Protein AF-A0A174XCG1-F1 (afdb_monomer_lite)

Secondary structure (DSSP, 8-state):
--HHHHHHHHHHHHHHHHHHHHHHS-HHHHHHHHHHHHTGGGGSTT--HHHHHHHHHHHHHHHHHHHHHHHHHTS-TT---HHHHHHHHHHHHHHHHHHHHHHHHHHHHHHSS----SHHHHHHHHHHHHHTS-HHHHHHHHHHHHHHHHHHHHHHHHTTT-HHHHHHHHHHHHHHHHHHHHHHHHHHHHHT-

Structure (mmCIF, N/CA/C/O backbone):
data_AF-A0A174XCG1-F1
#
_entry.id   AF-A0A174XCG1-F1
#
loop_
_atom_site.group_PDB
_atom_site.id
_atom_site.type_symbol
_atom_site.label_atom_id
_atom_site.label_alt_id
_atom_site.label_comp_id
_atom_site.label_asym_id
_atom_site.label_entity_id
_atom_site.label_seq_id
_atom_site.pdbx_PDB_ins_code
_atom_site.Cartn_x
_atom_site.Cartn_y
_atom_site.Cartn_z
_atom_site.occupancy
_atom_site.B_iso_or_equiv
_atom_site.auth_seq_id
_atom_site.auth_comp_id
_atom_site.auth_asym_id
_atom_site.auth_atom_id
_atom_site.pdbx_PDB_model_num
ATOM 1 N N . MET A 1 1 ? 7.640 -51.387 -32.330 1.00 54.41 1 MET A N 1
ATOM 2 C CA . MET A 1 1 ? 8.061 -50.633 -31.134 1.00 54.41 1 MET A CA 1
ATOM 3 C 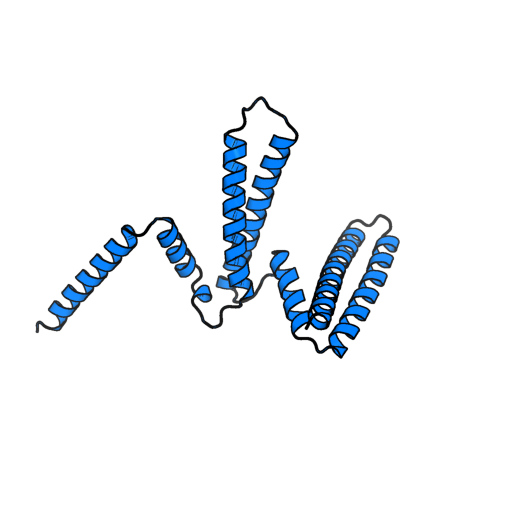C . MET A 1 1 ? 8.266 -49.188 -31.575 1.00 54.41 1 MET A C 1
ATOM 5 O O . MET A 1 1 ? 9.386 -48.722 -31.501 1.00 54.41 1 MET A O 1
ATOM 9 N N . ASP A 1 2 ? 7.218 -48.518 -32.072 1.00 60.47 2 ASP A N 1
ATOM 10 C CA . ASP A 1 2 ? 7.375 -47.186 -32.700 1.00 60.47 2 ASP A CA 1
ATOM 11 C C . ASP A 1 2 ? 6.352 -46.148 -32.230 1.00 60.47 2 ASP A C 1
ATOM 13 O O . ASP A 1 2 ? 6.709 -44.989 -32.115 1.00 60.47 2 ASP A O 1
ATOM 17 N N . GLU A 1 3 ? 5.154 -46.542 -31.775 1.00 59.59 3 GLU A N 1
ATOM 18 C CA . GLU A 1 3 ? 4.159 -45.568 -31.278 1.00 59.59 3 GLU A CA 1
ATOM 19 C C . GLU A 1 3 ? 4.667 -44.670 -30.139 1.00 59.59 3 GLU A C 1
ATOM 21 O O . GLU A 1 3 ? 4.178 -43.563 -29.955 1.00 59.59 3 GLU A O 1
ATOM 26 N N . ASN A 1 4 ? 5.624 -45.136 -29.331 1.00 61.56 4 ASN A N 1
ATOM 27 C CA . ASN A 1 4 ? 6.168 -44.331 -28.238 1.00 61.56 4 ASN A CA 1
ATOM 28 C C . ASN A 1 4 ? 7.287 -43.385 -28.698 1.00 61.56 4 ASN A C 1
ATOM 30 O O . ASN A 1 4 ? 7.543 -42.403 -28.016 1.00 61.56 4 ASN A O 1
ATOM 34 N N . ALA A 1 5 ? 7.955 -43.686 -29.816 1.00 69.31 5 ALA A N 1
ATOM 35 C CA . ALA A 1 5 ? 8.937 -42.798 -30.430 1.00 69.31 5 ALA A CA 1
ATOM 36 C C . ALA A 1 5 ? 8.218 -41.694 -31.217 1.00 69.31 5 ALA A C 1
ATOM 38 O O . ALA A 1 5 ? 8.499 -40.522 -30.993 1.00 69.31 5 ALA A O 1
ATOM 39 N N . ASP A 1 6 ? 7.191 -42.066 -31.988 1.00 71.69 6 ASP A N 1
ATOM 40 C CA . ASP A 1 6 ? 6.339 -41.132 -32.734 1.00 71.69 6 ASP A CA 1
ATOM 41 C C . ASP A 1 6 ? 5.644 -40.128 -31.795 1.00 71.69 6 ASP A C 1
ATOM 43 O O . ASP A 1 6 ? 5.583 -38.933 -32.068 1.00 71.69 6 ASP A O 1
ATOM 47 N N . ARG A 1 7 ? 5.181 -40.587 -30.623 1.00 74.06 7 ARG A N 1
ATOM 48 C CA . ARG A 1 7 ? 4.584 -39.714 -29.594 1.00 74.06 7 ARG A CA 1
ATOM 49 C C . ARG A 1 7 ? 5.586 -38.798 -28.899 1.00 74.06 7 ARG A C 1
ATOM 51 O O . ARG A 1 7 ? 5.188 -37.755 -28.393 1.00 74.06 7 ARG A O 1
ATOM 58 N N . VAL A 1 8 ? 6.851 -39.202 -28.793 1.00 76.12 8 VAL A N 1
ATOM 59 C CA . VAL A 1 8 ? 7.904 -38.344 -28.228 1.00 76.12 8 VAL A CA 1
ATOM 60 C C . VAL A 1 8 ? 8.259 -37.251 -29.228 1.00 76.12 8 VAL A C 1
ATOM 62 O O . VAL A 1 8 ? 8.332 -36.096 -28.828 1.00 76.12 8 VAL A O 1
ATOM 65 N N . GLU A 1 9 ? 8.375 -37.592 -30.510 1.00 79.88 9 GLU A N 1
ATOM 66 C CA . GLU A 1 9 ? 8.621 -36.631 -31.590 1.00 79.88 9 GLU A CA 1
ATOM 67 C C . GLU A 1 9 ? 7.471 -35.614 -31.712 1.00 79.88 9 GLU A C 1
ATOM 69 O O . GLU A 1 9 ? 7.712 -34.410 -31.746 1.00 79.88 9 GLU A O 1
ATOM 74 N N . GLU A 1 10 ? 6.214 -36.065 -31.638 1.00 81.00 10 GLU A N 1
ATOM 75 C CA . GLU A 1 10 ? 5.034 -35.184 -31.647 1.00 81.00 10 GLU A CA 1
ATOM 76 C C . GLU A 1 10 ? 5.012 -34.222 -30.440 1.00 81.00 10 GLU A C 1
ATOM 78 O O . GLU A 1 10 ? 4.750 -33.027 -30.588 1.00 81.00 10 GLU A O 1
ATOM 83 N N . LEU A 1 11 ? 5.358 -34.706 -29.240 1.00 78.56 11 LEU A N 1
ATOM 84 C CA . LEU A 1 11 ? 5.456 -33.869 -28.036 1.00 78.56 11 LEU A CA 1
ATOM 85 C C . LEU A 1 11 ? 6.629 -32.883 -28.092 1.00 78.56 11 LEU A C 1
ATOM 87 O O . LEU A 1 11 ? 6.514 -31.764 -27.586 1.00 78.56 11 LEU A O 1
ATOM 91 N N . GLU A 1 12 ? 7.754 -33.281 -28.684 1.00 78.12 12 GLU A N 1
ATOM 92 C CA . GLU A 1 12 ? 8.897 -32.399 -28.914 1.00 78.12 12 GLU A CA 1
ATOM 93 C C . GLU A 1 12 ? 8.521 -31.280 -29.888 1.00 78.12 12 GLU A C 1
ATOM 95 O O . GLU A 1 12 ? 8.780 -30.114 -29.590 1.00 78.12 12 GLU A O 1
ATOM 100 N N . GLU A 1 13 ? 7.817 -31.587 -30.981 1.00 81.19 13 GLU A N 1
ATOM 101 C CA . GLU A 1 13 ? 7.308 -30.584 -31.920 1.00 81.19 13 GLU A CA 1
ATOM 102 C C . GLU A 1 13 ? 6.283 -29.633 -31.282 1.00 81.19 13 GLU A C 1
ATOM 104 O O . GLU A 1 13 ? 6.329 -28.420 -31.524 1.00 81.19 13 GLU A O 1
ATOM 109 N N . GLU A 1 14 ? 5.374 -30.137 -30.443 1.00 81.62 14 GLU A N 1
ATOM 110 C CA . GLU A 1 14 ? 4.430 -29.309 -29.684 1.00 81.62 14 GLU A CA 1
ATOM 111 C C . GLU A 1 14 ? 5.146 -28.364 -28.713 1.00 81.62 14 GLU A C 1
ATOM 113 O O . GLU A 1 14 ? 4.786 -27.184 -28.614 1.00 81.62 14 GLU A O 1
ATOM 118 N N . LEU A 1 15 ? 6.180 -28.854 -28.024 1.00 74.19 15 LEU A N 1
ATOM 119 C CA . LEU A 1 15 ? 6.995 -28.068 -27.099 1.00 74.19 15 LEU A CA 1
ATOM 120 C C . LEU A 1 15 ? 7.766 -26.974 -27.845 1.00 74.19 15 LEU A C 1
ATOM 122 O O . LEU A 1 15 ? 7.783 -25.819 -27.416 1.00 74.19 15 LEU A O 1
ATOM 126 N N . ASP A 1 16 ? 8.303 -27.299 -29.017 1.00 77.62 16 ASP A N 1
ATOM 127 C CA . ASP A 1 16 ? 9.036 -26.379 -29.882 1.00 77.62 16 ASP A CA 1
ATOM 128 C C . ASP A 1 16 ? 8.119 -25.292 -30.481 1.00 77.62 16 ASP A C 1
ATOM 130 O O . ASP A 1 16 ? 8.477 -24.110 -30.577 1.00 77.62 16 ASP A O 1
ATOM 134 N N . GLN A 1 17 ? 6.888 -25.658 -30.850 1.00 76.06 17 GLN A N 1
ATOM 135 C CA . GLN A 1 17 ? 5.854 -24.715 -31.283 1.00 76.06 17 GLN A CA 1
ATOM 136 C C . GLN A 1 17 ? 5.361 -23.833 -30.131 1.00 76.06 17 GLN A C 1
ATOM 138 O O . GLN A 1 17 ? 5.151 -22.630 -30.329 1.00 76.06 17 GLN A O 1
ATOM 143 N N . ALA A 1 18 ? 5.196 -24.390 -28.930 1.00 69.25 18 ALA A N 1
ATOM 144 C CA . ALA A 1 18 ? 4.846 -23.639 -27.731 1.00 69.25 18 ALA A CA 1
ATOM 145 C C . ALA A 1 18 ? 5.952 -22.638 -27.365 1.00 69.25 18 ALA A C 1
ATOM 147 O O . ALA A 1 18 ? 5.651 -21.470 -27.115 1.00 69.25 18 ALA A O 1
ATOM 148 N N . GLU A 1 19 ? 7.224 -23.037 -27.441 1.00 69.31 19 GLU A N 1
ATOM 149 C CA . GLU A 1 19 ? 8.371 -22.147 -27.251 1.00 69.31 19 GLU A CA 1
ATOM 150 C C . GLU A 1 19 ? 8.412 -21.014 -28.279 1.00 69.31 19 GLU A C 1
ATOM 152 O O . GLU A 1 19 ? 8.637 -19.857 -27.916 1.00 69.31 19 GLU A O 1
ATOM 157 N N . LYS A 1 20 ? 8.179 -21.312 -29.563 1.00 72.38 20 LYS A N 1
ATOM 158 C CA . LYS A 1 20 ? 8.142 -20.299 -30.632 1.00 72.38 20 LYS A CA 1
ATOM 159 C C . LYS A 1 20 ? 6.998 -19.310 -30.420 1.00 72.38 20 LYS A C 1
ATOM 161 O O . LYS A 1 20 ? 7.215 -18.103 -30.521 1.00 72.38 20 LYS A O 1
ATOM 166 N N . ARG A 1 21 ? 5.805 -19.789 -30.049 1.00 66.62 21 ARG A N 1
ATOM 167 C CA . ARG A 1 21 ? 4.655 -18.936 -29.691 1.00 66.62 21 ARG A CA 1
ATOM 168 C C . ARG A 1 21 ? 4.936 -18.090 -28.448 1.00 66.62 21 ARG A C 1
ATOM 170 O O . ARG A 1 21 ? 4.570 -16.920 -28.416 1.00 66.62 21 ARG A O 1
ATOM 177 N N . TYR A 1 22 ? 5.629 -18.649 -27.459 1.00 58.28 22 TYR A N 1
ATOM 178 C CA . TYR A 1 22 ? 6.015 -17.957 -26.230 1.00 58.28 22 TYR A CA 1
ATOM 179 C C . TYR A 1 22 ? 7.085 -16.876 -26.463 1.00 58.28 22 TYR A C 1
ATOM 181 O O . TYR A 1 22 ? 6.998 -15.786 -25.898 1.00 58.28 22 TYR A O 1
ATOM 189 N N . LYS A 1 23 ? 8.071 -17.145 -27.328 1.00 60.84 23 LYS A N 1
ATOM 190 C CA . LYS A 1 23 ? 9.115 -16.190 -27.747 1.00 60.84 23 LYS A CA 1
ATOM 191 C C . LYS A 1 23 ? 8.572 -15.089 -28.669 1.00 60.84 23 LYS A C 1
ATOM 193 O O . LYS A 1 23 ? 9.096 -13.982 -28.643 1.00 60.84 23 LYS A O 1
ATOM 198 N N . ALA A 1 24 ? 7.531 -15.379 -29.454 1.00 62.75 24 ALA A N 1
ATOM 199 C CA . ALA A 1 24 ? 6.852 -14.415 -30.325 1.00 62.75 24 ALA A CA 1
ATOM 200 C C . ALA A 1 24 ? 5.798 -13.557 -29.599 1.00 62.75 24 ALA A C 1
ATOM 202 O O . ALA A 1 24 ? 5.304 -12.578 -30.164 1.00 62.75 24 ALA A O 1
ATOM 203 N N . ALA A 1 25 ? 5.432 -13.912 -28.364 1.00 59.47 25 ALA A N 1
ATOM 204 C CA . ALA A 1 25 ? 4.523 -13.108 -27.565 1.00 59.47 25 ALA A CA 1
ATOM 205 C C . ALA A 1 25 ? 5.170 -11.747 -27.232 1.00 59.47 25 ALA A C 1
ATOM 207 O O . ALA A 1 25 ? 6.372 -11.688 -26.958 1.00 59.47 25 ALA A O 1
ATOM 208 N N . PRO A 1 26 ? 4.395 -10.646 -27.221 1.00 64.31 26 PRO A N 1
ATOM 209 C CA . PRO A 1 26 ? 4.897 -9.346 -26.800 1.00 64.31 26 PRO A CA 1
ATOM 210 C C . PRO A 1 26 ? 5.577 -9.450 -25.434 1.00 64.31 26 PRO A C 1
ATOM 212 O O . PRO A 1 26 ? 5.053 -10.089 -24.523 1.00 64.31 26 PRO A O 1
ATOM 215 N N . GLU A 1 27 ? 6.721 -8.788 -25.270 1.00 60.47 27 GLU A N 1
ATOM 216 C CA . GLU A 1 27 ? 7.580 -8.919 -24.085 1.00 60.47 27 GLU A CA 1
ATOM 217 C C . GLU A 1 27 ? 6.834 -8.655 -22.757 1.00 60.47 27 GLU A C 1
ATOM 219 O O . GLU A 1 27 ? 7.170 -9.202 -21.705 1.00 60.47 27 GLU A O 1
ATOM 224 N N . THR A 1 28 ? 5.782 -7.838 -22.806 1.00 62.44 28 THR A N 1
ATOM 225 C CA . THR A 1 28 ? 4.853 -7.564 -21.702 1.00 62.44 28 THR A CA 1
ATOM 226 C C . THR A 1 28 ? 4.063 -8.799 -21.263 1.00 62.44 28 THR A C 1
ATOM 228 O O . THR A 1 28 ? 3.942 -9.050 -20.063 1.00 62.44 28 THR A O 1
ATOM 231 N N . VAL A 1 29 ? 3.572 -9.598 -22.212 1.00 59.44 29 VAL A N 1
ATOM 232 C CA . VAL A 1 29 ? 2.848 -10.852 -21.967 1.00 59.44 29 VAL A CA 1
ATOM 233 C C . VAL A 1 29 ? 3.805 -11.900 -21.403 1.00 59.44 29 VAL A C 1
ATOM 235 O O . VAL A 1 29 ? 3.503 -12.520 -20.385 1.00 59.44 29 VAL A O 1
ATOM 238 N N . THR A 1 30 ? 5.005 -12.027 -21.971 1.00 61.62 30 THR A N 1
ATOM 239 C CA . THR A 1 30 ? 6.035 -12.960 -21.487 1.00 61.62 30 THR A CA 1
ATOM 240 C C . THR A 1 30 ? 6.474 -12.632 -20.056 1.00 61.62 30 THR A C 1
ATOM 242 O O . THR A 1 30 ? 6.582 -13.527 -19.219 1.00 61.62 30 THR A O 1
ATOM 245 N N . LYS A 1 31 ? 6.668 -11.347 -19.721 1.00 70.69 31 LYS A N 1
ATOM 246 C CA . LYS A 1 31 ? 6.999 -10.904 -18.352 1.00 70.69 31 LYS A CA 1
ATOM 247 C C . LYS A 1 31 ? 5.872 -11.204 -17.359 1.00 70.69 31 LYS A C 1
ATOM 249 O O . LYS A 1 31 ? 6.162 -11.608 -16.235 1.00 70.69 31 LYS A O 1
ATOM 254 N N . MET A 1 32 ? 4.605 -11.067 -17.763 1.00 67.25 32 MET A N 1
ATOM 255 C CA . MET A 1 32 ? 3.465 -11.462 -16.924 1.00 67.25 32 MET A CA 1
ATOM 256 C C . MET A 1 32 ? 3.389 -12.975 -16.704 1.00 67.25 32 MET A C 1
ATOM 258 O O . MET A 1 32 ? 3.094 -13.397 -15.585 1.00 67.25 32 MET A O 1
ATOM 262 N N . ILE A 1 33 ? 3.669 -13.787 -17.727 1.00 71.56 33 ILE A N 1
ATOM 263 C CA . ILE A 1 33 ? 3.684 -15.248 -17.576 1.00 71.56 33 ILE A CA 1
ATOM 264 C C . ILE A 1 33 ? 4.793 -15.658 -16.600 1.00 71.56 33 ILE A C 1
ATOM 266 O O . ILE A 1 33 ? 4.499 -16.306 -15.600 1.00 71.56 33 ILE A O 1
ATOM 270 N N . ARG A 1 34 ? 6.023 -15.155 -16.782 1.00 79.06 34 ARG A N 1
ATOM 271 C CA . ARG A 1 34 ? 7.140 -15.396 -15.845 1.00 79.06 34 ARG A CA 1
ATOM 272 C C . ARG A 1 34 ? 6.831 -14.946 -14.419 1.00 79.06 34 ARG A C 1
ATOM 274 O O . ARG A 1 34 ? 7.246 -15.580 -13.453 1.00 79.06 34 ARG A O 1
ATOM 281 N N . PHE A 1 35 ? 6.097 -13.846 -14.268 1.00 85.62 35 PHE A N 1
ATOM 282 C CA . PHE A 1 35 ? 5.675 -13.370 -12.956 1.00 85.62 35 PHE A CA 1
ATOM 283 C C . PHE A 1 35 ? 4.715 -14.356 -12.276 1.00 85.62 35 PHE A C 1
ATOM 285 O O . PHE A 1 35 ? 4.900 -14.682 -11.105 1.00 85.62 35 PHE A O 1
ATOM 292 N N . ARG A 1 36 ? 3.723 -14.877 -13.007 1.00 84.62 36 ARG A N 1
ATOM 293 C CA . ARG A 1 36 ? 2.790 -15.889 -12.486 1.00 84.62 36 ARG A CA 1
ATOM 294 C C . ARG A 1 36 ? 3.445 -17.253 -12.263 1.00 84.62 36 ARG A C 1
ATOM 296 O O . ARG A 1 36 ? 3.004 -17.981 -11.383 1.00 84.62 36 ARG A O 1
ATOM 303 N N . GLU A 1 37 ? 4.494 -17.587 -13.007 1.00 85.56 37 GLU A N 1
ATOM 304 C CA . GLU A 1 37 ? 5.329 -18.769 -12.749 1.00 85.56 37 GLU A CA 1
ATOM 305 C C . GLU A 1 37 ? 6.139 -18.612 -11.458 1.00 85.56 37 GLU A C 1
ATOM 307 O O . GLU A 1 37 ? 6.204 -19.538 -10.655 1.00 85.56 37 GLU A O 1
ATOM 312 N N . LYS A 1 38 ? 6.708 -17.426 -11.205 1.00 86.50 38 LYS A N 1
ATOM 313 C CA . LYS A 1 38 ? 7.419 -17.137 -9.949 1.00 86.50 38 LYS A CA 1
ATOM 314 C C . LYS A 1 38 ? 6.481 -17.125 -8.737 1.00 86.50 38 LYS A C 1
ATOM 316 O O . LYS A 1 38 ? 6.856 -17.575 -7.654 1.00 86.50 38 LYS A O 1
ATOM 321 N N . PHE A 1 39 ? 5.272 -16.602 -8.910 1.00 88.31 39 PHE A N 1
ATOM 322 C CA . PHE A 1 39 ? 4.250 -16.506 -7.871 1.00 88.31 39 PHE A CA 1
ATOM 323 C C . PHE A 1 39 ? 3.078 -17.433 -8.197 1.00 88.31 39 PHE A C 1
ATOM 325 O O . PHE A 1 39 ? 1.962 -16.982 -8.455 1.00 88.31 39 PHE A O 1
ATOM 332 N N . THR A 1 40 ? 3.338 -18.743 -8.174 1.00 88.38 40 THR A N 1
ATOM 333 C CA . THR A 1 40 ? 2.375 -19.789 -8.564 1.00 88.38 40 THR A CA 1
ATOM 334 C C . THR A 1 40 ? 1.052 -19.718 -7.808 1.00 88.38 40 THR A C 1
ATOM 336 O O . THR A 1 40 ? 0.008 -20.037 -8.377 1.00 88.38 40 THR A O 1
ATOM 339 N N . PHE A 1 41 ? 1.066 -19.235 -6.559 1.00 88.69 41 PHE A N 1
ATOM 340 C CA . PHE A 1 41 ? -0.145 -19.032 -5.767 1.00 88.69 41 PHE A CA 1
ATOM 341 C C . PHE A 1 41 ? -1.157 -18.114 -6.464 1.00 88.69 41 PHE A C 1
ATOM 343 O O . PHE A 1 41 ? -2.346 -18.287 -6.245 1.00 88.69 41 PHE A O 1
ATOM 350 N N . LEU A 1 42 ? -0.733 -17.198 -7.344 1.00 87.75 42 LEU A N 1
ATOM 351 C CA . LEU A 1 42 ? -1.636 -16.322 -8.101 1.00 87.75 42 LEU A CA 1
ATOM 352 C C . LEU A 1 42 ? -2.517 -17.078 -9.105 1.00 87.75 42 LEU A C 1
ATOM 354 O O . LEU A 1 42 ? -3.554 -16.553 -9.508 1.00 87.75 42 LEU A O 1
ATOM 358 N N . ASN A 1 43 ? -2.120 -18.290 -9.502 1.00 85.88 43 ASN A N 1
ATOM 359 C CA . ASN A 1 43 ? -2.915 -19.166 -10.364 1.00 85.88 43 ASN A CA 1
ATOM 360 C C . ASN A 1 43 ? -3.874 -20.060 -9.561 1.00 85.88 43 ASN A C 1
ATOM 362 O O . ASN A 1 43 ? -4.732 -20.712 -10.151 1.00 85.88 43 ASN A O 1
ATOM 366 N N . SER A 1 44 ? -3.735 -20.103 -8.232 1.00 85.38 44 SER A N 1
ATOM 367 C CA . SER A 1 44 ? -4.602 -20.902 -7.369 1.00 85.38 44 SER A CA 1
ATOM 368 C C . SER A 1 44 ? -5.976 -20.239 -7.197 1.00 85.38 44 SER A C 1
ATOM 370 O O . SER A 1 44 ? -6.041 -19.020 -6.985 1.00 85.38 44 SER A O 1
ATOM 372 N N . PRO A 1 45 ? -7.082 -21.011 -7.216 1.00 83.06 45 PRO A N 1
ATOM 373 C CA . PRO A 1 45 ? -8.403 -20.490 -6.867 1.00 83.06 45 PRO A CA 1
ATOM 374 C C . PRO A 1 45 ? -8.460 -19.975 -5.420 1.00 83.06 45 PRO A C 1
ATOM 376 O O . PRO A 1 45 ? -9.157 -18.997 -5.159 1.00 83.06 45 PRO A O 1
ATOM 379 N N . ASP A 1 46 ? -7.656 -20.546 -4.516 1.00 82.88 46 ASP A N 1
ATOM 380 C CA . ASP A 1 46 ? -7.590 -20.171 -3.096 1.00 82.88 46 ASP A CA 1
ATOM 381 C C . ASP A 1 46 ? -6.694 -18.950 -2.826 1.00 82.88 46 ASP A C 1
ATOM 383 O O . ASP A 1 46 ? -6.449 -18.584 -1.674 1.00 82.88 46 ASP A O 1
ATOM 387 N N . CYS A 1 47 ? -6.177 -18.300 -3.876 1.00 84.62 47 CYS A N 1
ATOM 388 C CA . CYS A 1 47 ? -5.355 -17.106 -3.736 1.00 84.62 47 CYS A CA 1
ATOM 389 C C . CYS A 1 47 ? -6.145 -15.973 -3.065 1.00 84.62 47 CYS A C 1
ATOM 391 O O . CYS A 1 47 ? -7.118 -15.486 -3.658 1.00 84.62 47 CYS A O 1
ATOM 393 N N . PRO A 1 48 ? -5.678 -15.447 -1.917 1.00 84.38 48 PRO A N 1
ATOM 394 C CA . PRO A 1 48 ? -6.302 -14.300 -1.277 1.00 84.38 48 PRO A CA 1
ATOM 395 C C . PRO A 1 48 ? -6.412 -13.106 -2.236 1.00 84.38 48 PRO A C 1
ATOM 397 O O . PRO A 1 48 ? -5.409 -12.679 -2.812 1.00 84.38 48 PRO A O 1
ATOM 400 N N . ASP A 1 49 ? -7.604 -12.509 -2.375 1.00 84.25 49 ASP A N 1
ATOM 401 C CA . ASP A 1 49 ? -7.796 -11.373 -3.302 1.00 84.25 49 ASP A CA 1
ATOM 402 C C . ASP A 1 49 ? -6.898 -10.184 -2.973 1.00 84.25 49 ASP A C 1
ATOM 404 O O . ASP A 1 49 ? -6.542 -9.407 -3.853 1.00 84.25 49 ASP A O 1
ATOM 408 N N . ILE A 1 50 ? -6.512 -10.056 -1.700 1.00 83.56 50 ILE A N 1
ATOM 409 C CA . ILE A 1 50 ? -5.587 -9.025 -1.243 1.00 83.56 50 ILE A CA 1
ATOM 410 C C . ILE A 1 50 ? -4.271 -9.061 -2.028 1.00 83.56 50 ILE A C 1
ATOM 412 O O . ILE A 1 50 ? -3.755 -8.010 -2.395 1.00 83.56 50 ILE A O 1
ATOM 416 N N . LEU A 1 51 ? -3.771 -10.255 -2.354 1.00 86.75 51 LEU A N 1
ATOM 417 C CA . LEU A 1 51 ? -2.544 -10.427 -3.127 1.00 86.75 51 LEU A CA 1
ATOM 418 C C . LEU A 1 51 ? -2.761 -10.075 -4.598 1.00 86.75 51 LEU A C 1
ATOM 420 O O . LEU A 1 51 ? -1.895 -9.459 -5.209 1.00 86.75 51 LEU A O 1
ATOM 424 N N . LYS A 1 52 ? -3.934 -10.393 -5.160 1.00 88.81 52 LYS A N 1
ATOM 425 C CA . LYS A 1 52 ? -4.294 -10.014 -6.537 1.00 88.81 52 LYS A CA 1
ATOM 426 C C . LYS A 1 52 ? -4.364 -8.491 -6.691 1.00 88.81 52 LYS A C 1
ATOM 428 O O . LYS A 1 52 ? -3.816 -7.942 -7.646 1.00 88.81 52 LYS A O 1
ATOM 433 N N . ILE A 1 53 ? -4.987 -7.808 -5.727 1.00 86.50 53 ILE A N 1
ATOM 434 C CA . ILE A 1 53 ? -5.041 -6.340 -5.669 1.00 86.50 53 ILE A CA 1
ATOM 435 C C . ILE A 1 53 ? -3.626 -5.770 -5.536 1.00 86.50 53 ILE A C 1
ATOM 437 O O . ILE A 1 53 ? -3.256 -4.864 -6.278 1.00 86.50 53 ILE A O 1
ATOM 441 N N . LEU A 1 54 ? -2.815 -6.345 -4.646 1.00 87.00 54 LEU A N 1
ATOM 442 C CA . LEU A 1 54 ? -1.446 -5.901 -4.417 1.00 87.00 54 LEU A CA 1
ATOM 443 C C . LEU A 1 54 ? -0.569 -6.034 -5.668 1.00 87.00 54 LEU A C 1
ATOM 445 O O . LEU A 1 54 ? 0.184 -5.118 -5.972 1.00 87.00 54 LEU A O 1
ATOM 449 N N . VAL A 1 55 ? -0.706 -7.111 -6.443 1.00 89.75 55 VAL A N 1
ATOM 450 C CA . VAL A 1 55 ? -0.019 -7.261 -7.738 1.00 89.75 55 VAL A CA 1
ATOM 451 C C . VAL A 1 55 ? -0.430 -6.157 -8.718 1.00 89.75 55 VAL A C 1
ATOM 453 O O . VAL A 1 55 ? 0.425 -5.576 -9.387 1.00 89.75 55 VAL A O 1
ATOM 456 N N . SER A 1 56 ? -1.724 -5.834 -8.796 1.00 88.94 56 SER A N 1
ATOM 457 C CA . SER A 1 56 ? -2.220 -4.747 -9.654 1.00 88.94 56 SER A CA 1
ATOM 458 C C . SER A 1 56 ? -1.639 -3.386 -9.250 1.00 88.94 56 SER A C 1
ATOM 460 O O . SER A 1 56 ? -1.188 -2.606 -10.095 1.00 88.94 56 SER A O 1
ATOM 462 N N . ASP A 1 57 ? -1.614 -3.102 -7.949 1.00 87.06 57 ASP A N 1
ATOM 463 C CA . ASP A 1 57 ? -1.029 -1.879 -7.403 1.00 87.06 57 ASP A CA 1
ATOM 464 C C . ASP A 1 57 ? 0.489 -1.825 -7.613 1.00 87.06 57 ASP A C 1
ATOM 466 O O . ASP A 1 57 ? 1.024 -0.774 -7.963 1.00 87.06 57 ASP A O 1
ATOM 470 N N . MET A 1 58 ? 1.177 -2.961 -7.484 1.00 89.75 58 MET A N 1
ATOM 471 C CA . MET A 1 58 ? 2.617 -3.083 -7.696 1.00 89.75 58 MET A CA 1
ATOM 472 C C . MET A 1 58 ? 2.991 -2.716 -9.136 1.00 89.75 58 MET A C 1
ATOM 474 O O . MET A 1 58 ? 3.939 -1.956 -9.348 1.00 89.75 58 MET A O 1
ATOM 478 N N . PHE A 1 59 ? 2.231 -3.194 -10.128 1.00 89.00 59 PHE A N 1
ATOM 479 C CA . PHE A 1 59 ? 2.430 -2.799 -11.527 1.00 89.00 59 PHE A CA 1
ATOM 480 C C . PHE A 1 59 ? 2.138 -1.317 -11.760 1.00 89.00 59 PHE A C 1
ATOM 482 O O . PHE A 1 59 ? 2.865 -0.663 -12.507 1.00 89.00 59 PHE A O 1
ATOM 489 N N . THR A 1 60 ? 1.123 -0.771 -11.089 1.00 90.56 60 THR A N 1
ATOM 490 C CA . THR A 1 60 ? 0.801 0.661 -11.163 1.00 90.56 60 THR A CA 1
ATOM 491 C C . THR A 1 60 ? 1.940 1.514 -10.600 1.00 90.56 60 THR A C 1
ATOM 493 O O . THR A 1 60 ? 2.356 2.479 -11.239 1.00 90.56 60 THR A O 1
ATOM 496 N N . ALA A 1 61 ? 2.486 1.142 -9.439 1.00 88.75 61 ALA A N 1
ATOM 497 C CA . ALA A 1 61 ? 3.637 1.808 -8.833 1.00 88.75 61 ALA A CA 1
ATOM 498 C C . ALA A 1 61 ? 4.871 1.726 -9.743 1.00 88.75 61 ALA A C 1
ATOM 500 O O . ALA A 1 61 ? 5.543 2.729 -9.958 1.00 88.75 61 ALA A O 1
ATOM 501 N N . TYR A 1 62 ? 5.121 0.570 -10.365 1.00 89.12 62 TYR A N 1
ATOM 502 C CA . TYR A 1 62 ? 6.214 0.421 -11.329 1.00 89.12 62 TYR A CA 1
ATOM 503 C C . TYR A 1 62 ? 6.042 1.311 -12.569 1.00 89.12 62 TYR A C 1
ATOM 505 O O . TYR A 1 62 ? 7.009 1.908 -13.040 1.00 89.12 62 TYR A O 1
ATOM 513 N N . GLY A 1 63 ? 4.819 1.425 -13.095 1.00 87.62 63 GLY A N 1
ATOM 514 C CA . GLY A 1 63 ? 4.501 2.333 -14.199 1.00 87.62 63 GLY A CA 1
ATOM 515 C C . GLY A 1 63 ? 4.811 3.787 -13.843 1.00 87.62 63 GLY A C 1
ATOM 516 O O . GLY A 1 63 ? 5.589 4.433 -14.540 1.00 87.62 63 GLY A O 1
ATOM 517 N N . LYS A 1 64 ? 4.297 4.255 -12.700 1.00 89.31 64 LYS A N 1
ATOM 518 C CA . LYS A 1 64 ? 4.545 5.613 -12.190 1.00 89.31 64 LYS A CA 1
ATOM 519 C C . LYS A 1 64 ? 6.021 5.889 -11.928 1.00 89.31 64 LYS A C 1
ATOM 521 O O . LYS A 1 64 ? 6.501 6.962 -12.274 1.00 89.31 64 LYS A O 1
ATOM 526 N N . TYR A 1 65 ? 6.737 4.919 -11.359 1.00 91.00 65 TYR A N 1
ATOM 527 C CA . TYR A 1 65 ? 8.185 4.988 -11.177 1.00 91.00 65 TYR A CA 1
ATOM 528 C C . TYR A 1 65 ? 8.893 5.223 -12.515 1.00 91.00 65 TYR A C 1
ATOM 530 O O . TYR A 1 65 ? 9.665 6.169 -12.627 1.00 91.00 65 TYR A O 1
ATOM 538 N N . LYS A 1 66 ? 8.598 4.415 -13.543 1.00 89.06 66 LYS A N 1
ATOM 539 C CA . LYS A 1 66 ? 9.224 4.563 -14.865 1.00 89.06 66 LYS A CA 1
ATOM 540 C C . LYS A 1 66 ? 8.907 5.905 -15.515 1.00 89.06 66 LYS A C 1
ATOM 542 O O . LYS A 1 66 ? 9.787 6.505 -16.116 1.00 89.06 66 LYS A O 1
ATOM 547 N N . GLU A 1 67 ? 7.665 6.363 -15.407 1.00 90.12 67 GLU A N 1
ATOM 548 C CA . GLU A 1 67 ? 7.251 7.653 -15.960 1.00 90.12 67 GLU A CA 1
ATOM 549 C C . GLU A 1 67 ? 7.950 8.825 -15.268 1.00 90.12 67 GLU A C 1
ATOM 551 O O . GLU A 1 67 ? 8.480 9.701 -15.946 1.00 90.12 67 GLU A O 1
ATOM 556 N N . ALA A 1 68 ? 7.983 8.834 -13.932 1.00 87.62 68 ALA A N 1
ATOM 557 C CA . ALA A 1 68 ? 8.679 9.863 -13.162 1.00 87.62 68 ALA A CA 1
ATOM 558 C C . ALA A 1 68 ? 10.191 9.826 -13.423 1.00 87.62 68 ALA A C 1
ATOM 560 O O . ALA A 1 68 ? 10.817 10.869 -13.581 1.00 87.62 68 ALA A O 1
ATOM 561 N N . PHE A 1 69 ? 10.769 8.628 -13.553 1.00 88.25 69 PHE A N 1
ATOM 562 C CA . PHE A 1 69 ? 12.186 8.455 -13.858 1.00 88.25 69 PHE A CA 1
ATOM 563 C C . PHE A 1 69 ? 12.529 9.008 -15.242 1.00 88.25 69 PHE A C 1
ATOM 565 O O . PHE A 1 69 ? 13.477 9.772 -15.364 1.00 88.25 69 PHE A O 1
ATOM 572 N N . ALA A 1 70 ? 11.722 8.706 -16.262 1.00 89.56 70 ALA A N 1
ATOM 573 C CA . ALA A 1 70 ? 11.919 9.240 -17.608 1.00 89.56 70 ALA A CA 1
ATOM 574 C C . ALA A 1 70 ? 11.785 10.774 -17.657 1.00 89.56 70 ALA A C 1
ATOM 576 O O . ALA A 1 70 ? 12.535 11.437 -18.370 1.00 89.56 70 ALA A O 1
ATOM 577 N N . ARG A 1 71 ? 10.854 11.358 -16.885 1.00 87.81 71 ARG A N 1
ATOM 578 C CA . ARG A 1 71 ? 10.733 12.822 -16.762 1.00 87.81 71 ARG A CA 1
ATOM 579 C C . ARG A 1 71 ? 11.944 13.440 -16.068 1.00 87.81 71 ARG A C 1
ATOM 581 O O . ARG A 1 71 ? 12.418 14.489 -16.500 1.00 87.81 71 ARG A O 1
ATOM 588 N N . LEU A 1 72 ? 12.456 12.784 -15.029 1.00 86.44 72 LEU A N 1
ATOM 589 C CA . LEU A 1 72 ? 13.645 13.231 -14.314 1.00 86.44 72 LEU A CA 1
ATOM 590 C C . LEU A 1 72 ? 14.898 13.148 -15.198 1.00 86.44 72 LEU A C 1
ATOM 592 O O . LEU A 1 72 ? 15.650 14.109 -15.258 1.00 86.44 72 LEU A O 1
ATOM 596 N N . GLU A 1 73 ? 15.078 12.053 -15.937 1.00 86.88 73 GLU A N 1
ATOM 597 C CA . GLU A 1 73 ? 16.190 11.857 -16.881 1.00 86.88 73 GLU A CA 1
ATOM 598 C C . GLU A 1 73 ? 16.166 12.871 -18.036 1.00 86.88 73 GLU A C 1
ATOM 600 O O . GLU A 1 73 ? 17.210 13.317 -18.501 1.00 86.88 73 GLU A O 1
ATOM 605 N N . ALA A 1 74 ? 14.974 13.280 -18.481 1.00 86.38 74 ALA A N 1
ATOM 606 C CA . ALA A 1 74 ? 14.814 14.317 -19.498 1.00 86.38 74 ALA A CA 1
ATOM 607 C C . ALA A 1 74 ? 15.018 15.749 -18.963 1.00 86.38 74 ALA A C 1
ATOM 609 O O . ALA A 1 74 ? 15.048 16.696 -19.753 1.00 86.38 74 ALA A O 1
ATOM 610 N N . THR A 1 75 ? 15.121 15.934 -17.642 1.00 81.75 75 THR A N 1
ATOM 611 C CA . THR A 1 75 ? 15.317 17.254 -17.031 1.00 81.75 75 THR A CA 1
ATOM 612 C C . THR A 1 75 ? 16.803 17.635 -17.086 1.00 81.75 75 THR A C 1
ATOM 614 O O . THR A 1 75 ? 17.637 16.854 -16.641 1.00 81.75 75 THR A O 1
ATOM 617 N N . PRO A 1 76 ? 17.170 18.825 -17.600 1.0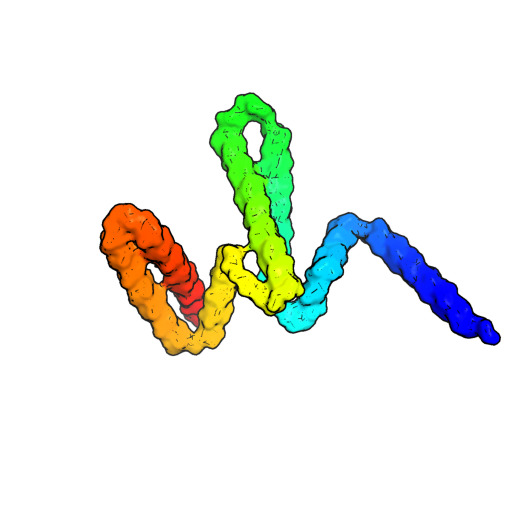0 79.06 76 PRO A N 1
ATOM 618 C CA . PRO A 1 76 ? 18.566 19.262 -17.638 1.00 79.06 76 PRO A CA 1
ATOM 619 C C . PRO A 1 76 ? 19.185 19.406 -16.237 1.00 79.06 76 PRO A C 1
ATOM 621 O O . PRO A 1 76 ? 18.533 19.922 -15.328 1.00 79.06 76 PRO A O 1
ATOM 624 N N . ASP A 1 77 ? 20.467 19.045 -16.099 1.00 69.31 77 ASP A N 1
ATOM 625 C CA . ASP A 1 77 ? 21.213 19.014 -14.822 1.00 69.31 77 ASP A CA 1
ATOM 626 C C . ASP A 1 77 ? 21.257 20.356 -14.060 1.00 69.31 77 ASP A C 1
ATOM 628 O O . ASP A 1 77 ? 21.442 20.377 -12.845 1.00 69.31 77 ASP A O 1
ATOM 632 N N . ASP A 1 78 ? 21.069 21.484 -14.750 1.00 66.19 78 ASP A N 1
ATOM 633 C CA . ASP A 1 78 ? 21.180 22.839 -14.179 1.00 66.19 78 ASP A CA 1
ATOM 634 C C . ASP A 1 78 ? 19.845 23.378 -13.611 1.00 66.19 78 ASP A C 1
ATOM 636 O O . ASP A 1 78 ? 19.727 24.533 -13.200 1.00 66.19 78 ASP A O 1
ATOM 640 N N . VAL A 1 79 ? 18.790 22.553 -13.586 1.00 62.97 79 VAL A N 1
ATOM 641 C CA . VAL A 1 79 ? 17.453 22.957 -13.123 1.00 62.97 79 VAL A CA 1
ATOM 642 C C . VAL A 1 79 ? 17.171 22.382 -11.734 1.00 62.97 79 VAL A C 1
ATOM 644 O O . VAL A 1 79 ? 16.450 21.395 -11.568 1.00 62.97 79 VAL A O 1
ATOM 647 N N . SER A 1 80 ? 17.685 23.052 -10.698 1.00 66.19 80 SER A N 1
ATOM 648 C CA . SER A 1 80 ? 17.217 22.850 -9.320 1.00 66.19 80 SER A CA 1
ATOM 649 C C . SER A 1 80 ? 15.879 23.567 -9.129 1.00 66.19 80 SER A C 1
ATOM 651 O O . SER A 1 80 ? 15.804 24.708 -8.672 1.00 66.19 80 SER A O 1
ATOM 653 N N . SER A 1 81 ? 14.804 22.911 -9.563 1.00 75.56 81 SER A N 1
ATOM 654 C CA . SER A 1 81 ? 13.437 23.397 -9.396 1.00 75.56 81 SER A CA 1
ATOM 655 C C . SER A 1 81 ? 12.670 22.542 -8.391 1.00 75.56 81 SER A C 1
ATOM 657 O O . SER A 1 81 ? 12.945 21.353 -8.217 1.00 75.56 81 SER A O 1
ATOM 659 N N . LEU A 1 82 ? 11.646 23.136 -7.771 1.00 78.56 82 LEU A N 1
ATOM 660 C CA . LEU A 1 82 ? 10.679 22.405 -6.947 1.00 78.56 82 LEU A CA 1
ATOM 661 C C . LEU A 1 82 ? 10.068 21.218 -7.720 1.00 78.56 82 LEU A C 1
ATOM 663 O O . LEU A 1 82 ? 9.851 20.161 -7.140 1.00 78.56 82 LEU A O 1
ATOM 667 N N . SER A 1 83 ? 9.869 21.367 -9.034 1.00 79.56 83 SER A N 1
ATOM 668 C CA . SER A 1 83 ? 9.355 20.307 -9.908 1.00 79.56 83 SER A CA 1
ATOM 669 C C . SER A 1 83 ? 10.326 19.131 -10.030 1.00 79.56 83 SER A C 1
ATOM 671 O O . SER A 1 83 ? 9.905 17.983 -9.943 1.00 79.56 83 SER A O 1
ATOM 673 N N . THR A 1 84 ? 11.627 19.395 -10.183 1.00 83.00 84 THR A N 1
ATOM 674 C CA . THR A 1 84 ? 12.665 18.351 -10.250 1.00 83.00 84 THR A CA 1
ATOM 675 C C . THR A 1 84 ? 12.721 17.562 -8.941 1.00 83.00 84 THR A C 1
ATOM 677 O O . THR A 1 84 ? 12.776 16.334 -8.947 1.00 83.00 84 THR A O 1
ATOM 680 N N . ALA A 1 85 ? 12.639 18.263 -7.804 1.00 84.69 85 ALA A N 1
ATOM 681 C CA . ALA A 1 85 ? 12.597 17.635 -6.486 1.00 84.69 85 ALA A CA 1
ATOM 682 C C . ALA A 1 85 ? 11.335 16.775 -6.289 1.00 84.69 85 ALA A C 1
ATOM 684 O O . ALA A 1 85 ? 11.423 15.680 -5.738 1.00 84.69 85 ALA A O 1
ATOM 685 N N . GLN A 1 86 ? 10.177 17.234 -6.774 1.00 85.31 86 GLN A N 1
ATOM 686 C CA . GLN A 1 86 ? 8.923 16.477 -6.729 1.00 85.31 86 GLN A CA 1
ATOM 687 C C . GLN A 1 86 ? 8.968 15.213 -7.594 1.00 85.31 86 GLN A C 1
ATOM 689 O O . GLN A 1 86 ? 8.506 14.163 -7.154 1.00 85.31 86 GLN A O 1
ATOM 694 N N . GLU A 1 8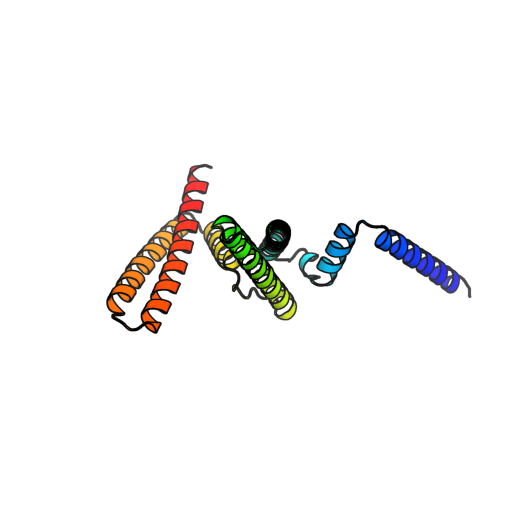7 ? 9.545 15.279 -8.796 1.00 85.00 87 GLU A N 1
ATOM 695 C CA . GLU A 1 87 ? 9.713 14.093 -9.646 1.00 85.00 87 GLU A CA 1
ATOM 696 C C . GLU A 1 87 ? 10.703 13.104 -9.019 1.00 85.00 87 GLU A C 1
ATOM 698 O O . GLU A 1 87 ? 10.408 11.913 -8.946 1.00 85.00 87 GLU A O 1
ATOM 703 N N . ALA A 1 88 ? 11.826 13.577 -8.468 1.00 87.06 88 ALA A N 1
ATOM 704 C CA . ALA A 1 88 ? 12.764 12.727 -7.733 1.00 87.06 88 ALA A CA 1
ATOM 705 C C . ALA A 1 88 ? 12.106 12.056 -6.515 1.00 87.06 88 ALA A C 1
ATOM 707 O O . ALA A 1 88 ? 12.283 10.855 -6.295 1.00 87.06 88 ALA A O 1
ATOM 708 N N . GLN A 1 89 ? 11.292 12.796 -5.758 1.00 89.19 89 GLN A N 1
ATOM 709 C CA . GLN A 1 89 ? 10.490 12.239 -4.672 1.00 89.19 89 GLN A CA 1
ATOM 710 C C . GLN A 1 89 ? 9.527 11.165 -5.194 1.00 89.19 89 GLN A C 1
ATOM 712 O O . GLN A 1 89 ? 9.498 10.060 -4.654 1.00 89.19 89 GLN A O 1
ATOM 717 N N . ALA A 1 90 ? 8.796 11.439 -6.278 1.00 87.50 90 ALA A N 1
ATOM 718 C CA . ALA A 1 90 ? 7.870 10.482 -6.873 1.00 87.50 90 ALA A CA 1
ATOM 719 C C . ALA A 1 90 ? 8.580 9.207 -7.360 1.00 87.50 90 ALA A C 1
ATOM 721 O O . ALA A 1 90 ? 8.047 8.111 -7.178 1.00 87.50 90 ALA A O 1
ATOM 722 N N . VAL A 1 91 ? 9.779 9.311 -7.942 1.00 89.06 91 VAL A N 1
ATOM 723 C CA . VAL A 1 91 ? 10.606 8.150 -8.317 1.00 89.06 91 VAL A CA 1
ATOM 724 C C . VAL A 1 91 ? 10.878 7.281 -7.092 1.00 89.06 91 VAL A C 1
ATOM 726 O O . VAL A 1 91 ? 10.607 6.079 -7.116 1.00 89.06 91 VAL A O 1
ATOM 729 N N . VAL A 1 92 ? 11.380 7.888 -6.016 1.00 89.75 92 VAL A N 1
ATOM 730 C CA . VAL A 1 92 ? 11.759 7.174 -4.791 1.00 89.75 92 VAL A CA 1
ATOM 731 C C . VAL A 1 92 ? 10.541 6.541 -4.121 1.00 89.75 92 VAL A C 1
ATOM 733 O O . VAL A 1 92 ? 10.564 5.351 -3.811 1.00 89.75 92 VAL A O 1
ATOM 736 N N . GLU A 1 93 ? 9.454 7.290 -3.945 1.00 90.50 93 GLU A N 1
ATOM 737 C CA . GLU A 1 93 ? 8.233 6.802 -3.297 1.00 90.50 93 GLU A CA 1
ATOM 738 C C . GLU A 1 93 ? 7.599 5.640 -4.065 1.00 90.50 93 GLU A C 1
ATOM 740 O O . GLU A 1 93 ? 7.254 4.617 -3.468 1.00 90.50 93 GLU A O 1
ATOM 745 N N . ASN A 1 94 ? 7.483 5.751 -5.393 1.00 88.31 94 ASN A N 1
ATOM 746 C CA . ASN A 1 94 ? 6.911 4.677 -6.207 1.00 88.31 94 ASN A CA 1
ATOM 747 C C . ASN A 1 94 ? 7.825 3.444 -6.254 1.00 88.31 94 ASN A C 1
ATOM 749 O O . ASN A 1 94 ? 7.319 2.320 -6.280 1.00 88.31 94 ASN A O 1
ATOM 753 N N . PHE A 1 95 ? 9.149 3.627 -6.225 1.00 87.25 95 PHE A N 1
ATOM 754 C CA . PHE A 1 95 ? 10.099 2.520 -6.131 1.00 87.25 95 PHE A CA 1
ATOM 755 C C . PHE A 1 95 ? 9.982 1.781 -4.792 1.00 87.25 95 PHE A C 1
ATOM 757 O O . PHE A 1 95 ? 9.862 0.556 -4.784 1.00 87.25 95 PHE A O 1
ATOM 764 N N . ILE A 1 96 ? 9.954 2.508 -3.669 1.00 87.50 96 ILE A N 1
ATOM 765 C CA . ILE A 1 96 ? 9.790 1.918 -2.331 1.00 87.50 96 ILE A CA 1
ATOM 766 C C . ILE A 1 96 ? 8.447 1.192 -2.239 1.00 87.50 96 ILE A C 1
ATOM 768 O O . ILE A 1 96 ? 8.414 0.030 -1.847 1.00 87.50 96 ILE A O 1
ATOM 772 N N . ALA A 1 97 ? 7.353 1.816 -2.683 1.00 86.69 97 ALA A N 1
ATOM 773 C CA . ALA A 1 97 ? 6.035 1.188 -2.674 1.00 86.69 97 ALA A CA 1
ATOM 774 C C . ALA A 1 97 ? 5.996 -0.098 -3.517 1.00 86.69 97 ALA A C 1
ATOM 776 O O . ALA A 1 97 ? 5.444 -1.110 -3.081 1.00 86.69 97 ALA A O 1
ATOM 777 N N . ASN A 1 98 ? 6.606 -0.085 -4.708 1.00 89.50 98 ASN A N 1
ATOM 778 C CA . ASN A 1 98 ? 6.743 -1.277 -5.543 1.00 89.50 98 ASN A CA 1
ATOM 779 C C . ASN A 1 98 ? 7.549 -2.375 -4.831 1.00 89.50 98 ASN A C 1
ATOM 781 O O . ASN A 1 98 ? 7.146 -3.540 -4.854 1.00 89.50 98 ASN A O 1
ATOM 785 N N . ARG A 1 99 ? 8.650 -2.005 -4.170 1.00 88.81 99 ARG A N 1
ATOM 786 C CA . ARG A 1 99 ? 9.519 -2.941 -3.457 1.00 88.81 99 ARG A CA 1
ATOM 787 C C . ARG A 1 99 ? 8.845 -3.548 -2.229 1.00 88.81 99 ARG A C 1
ATOM 789 O O . ARG A 1 99 ? 8.921 -4.758 -2.049 1.00 88.81 99 ARG A O 1
ATOM 796 N N . ASP A 1 100 ? 8.137 -2.747 -1.443 1.00 86.44 100 ASP A N 1
ATOM 797 C CA . ASP A 1 100 ? 7.385 -3.213 -0.276 1.00 86.44 100 ASP A CA 1
ATOM 798 C C . ASP A 1 100 ? 6.306 -4.228 -0.674 1.00 86.44 100 ASP A C 1
ATOM 800 O O . ASP A 1 100 ? 6.106 -5.236 0.005 1.00 86.44 100 ASP A O 1
ATOM 804 N N . MET A 1 101 ? 5.618 -3.987 -1.795 1.00 88.50 101 MET A N 1
ATOM 805 C CA . MET A 1 101 ? 4.652 -4.934 -2.357 1.00 88.50 101 MET A CA 1
ATOM 806 C C . MET A 1 101 ? 5.343 -6.211 -2.846 1.00 88.50 101 MET A C 1
ATOM 808 O O . MET A 1 101 ? 4.861 -7.313 -2.595 1.00 88.50 101 MET A O 1
ATOM 812 N N . TRP A 1 102 ? 6.493 -6.086 -3.503 1.00 89.62 102 TRP A N 1
ATOM 813 C CA . TRP A 1 102 ? 7.272 -7.244 -3.928 1.00 89.62 102 TRP A CA 1
ATOM 814 C C . TRP A 1 102 ? 7.692 -8.125 -2.743 1.00 89.62 102 TRP A C 1
ATOM 816 O O . TRP A 1 102 ? 7.517 -9.343 -2.787 1.00 89.62 102 TRP A O 1
ATOM 826 N N . ASP A 1 103 ? 8.209 -7.521 -1.674 1.00 87.06 103 ASP A N 1
ATOM 827 C CA . ASP A 1 103 ? 8.656 -8.242 -0.479 1.00 87.06 103 ASP A CA 1
ATOM 828 C C . ASP A 1 103 ? 7.486 -8.946 0.233 1.00 87.06 103 ASP A C 1
ATOM 830 O O . ASP A 1 103 ? 7.647 -10.047 0.758 1.00 87.06 103 ASP A O 1
ATOM 834 N N . GLU A 1 104 ? 6.287 -8.360 0.200 1.00 87.88 104 GLU A N 1
ATOM 835 C CA . GLU A 1 104 ? 5.058 -8.989 0.693 1.00 87.88 104 GLU A CA 1
ATOM 836 C C . GLU A 1 104 ? 4.691 -10.254 -0.111 1.00 87.88 104 GLU A C 1
ATOM 838 O O . GLU A 1 104 ? 4.347 -11.282 0.477 1.00 87.88 104 GLU A O 1
ATOM 843 N N . LEU A 1 105 ? 4.800 -10.209 -1.446 1.00 89.56 105 LEU A N 1
ATOM 844 C CA . LEU A 1 105 ? 4.541 -11.366 -2.316 1.00 89.56 105 LEU A CA 1
ATOM 845 C C . LEU A 1 105 ? 5.571 -12.473 -2.110 1.00 89.56 105 LEU A C 1
ATOM 847 O O . LEU A 1 105 ? 5.210 -13.650 -2.071 1.00 89.56 105 LEU A O 1
ATOM 851 N N . GLU A 1 106 ? 6.843 -12.103 -1.969 1.00 89.25 106 GLU A N 1
ATOM 852 C CA . GLU A 1 106 ? 7.930 -13.043 -1.704 1.00 89.25 106 GLU A CA 1
ATOM 853 C C . GLU A 1 106 ? 7.724 -13.730 -0.347 1.00 89.25 106 GLU A C 1
ATOM 855 O O . GLU A 1 106 ? 7.781 -14.956 -0.253 1.00 89.25 106 GLU A O 1
ATOM 860 N N . TYR A 1 107 ? 7.369 -12.958 0.684 1.00 88.12 107 TYR A N 1
ATOM 861 C CA . TYR A 1 107 ? 7.078 -13.499 2.006 1.00 88.12 107 TYR A CA 1
ATOM 862 C C . TYR A 1 107 ? 5.873 -14.443 1.984 1.00 88.12 107 TYR A C 1
ATOM 864 O O . TYR A 1 107 ? 5.938 -15.522 2.575 1.00 88.12 107 TYR A O 1
ATOM 872 N N . TYR A 1 108 ? 4.792 -14.081 1.285 1.00 89.19 108 TYR A N 1
ATOM 873 C CA . TYR A 1 108 ? 3.634 -14.964 1.146 1.00 89.19 108 TYR A CA 1
ATOM 874 C C . TYR A 1 108 ? 3.990 -16.248 0.394 1.00 89.19 108 TYR A C 1
ATOM 876 O O . TYR A 1 108 ? 3.572 -17.325 0.811 1.00 89.19 108 TYR A O 1
ATOM 884 N N . ARG A 1 109 ? 4.800 -16.164 -0.668 1.00 88.12 109 ARG A N 1
ATOM 885 C CA . ARG A 1 109 ? 5.285 -17.346 -1.392 1.00 88.12 109 ARG A CA 1
ATOM 886 C C . ARG A 1 109 ? 6.016 -18.318 -0.463 1.00 88.12 109 ARG A C 1
ATOM 888 O O . ARG A 1 109 ? 5.834 -19.522 -0.587 1.00 88.12 109 ARG A O 1
ATOM 895 N N . GLU A 1 110 ? 6.844 -17.802 0.440 1.00 87.38 110 GLU A N 1
ATOM 896 C CA . GLU A 1 110 ? 7.685 -18.619 1.323 1.00 87.38 110 GLU A CA 1
ATOM 897 C C . GLU A 1 110 ? 6.958 -19.112 2.579 1.00 87.38 110 GLU A C 1
ATOM 899 O O . GLU A 1 110 ? 7.223 -20.214 3.051 1.00 87.38 110 GLU A O 1
ATOM 904 N N . ASN A 1 111 ? 6.035 -18.316 3.124 1.00 85.94 111 ASN A N 1
ATOM 905 C CA . ASN A 1 111 ? 5.441 -18.553 4.445 1.00 85.94 111 ASN A CA 1
ATOM 906 C C . ASN A 1 111 ? 3.936 -18.858 4.396 1.00 85.94 111 ASN A C 1
ATOM 908 O O . ASN A 1 111 ? 3.356 -19.243 5.413 1.00 85.94 111 ASN A O 1
ATOM 912 N N . GLY A 1 112 ? 3.276 -18.622 3.259 1.00 81.56 112 GLY A N 1
ATOM 913 C CA . GLY A 1 112 ? 1.823 -18.740 3.097 1.00 81.56 112 GLY A CA 1
ATOM 914 C C . GLY A 1 112 ? 1.015 -17.732 3.922 1.00 81.56 112 GLY A C 1
ATOM 915 O O . GLY A 1 112 ? -0.188 -17.908 4.112 1.00 81.56 112 GLY A O 1
ATOM 916 N N . LYS A 1 113 ? 1.662 -16.692 4.464 1.00 84.06 113 LYS A N 1
ATOM 917 C CA . LYS A 1 113 ? 1.056 -15.697 5.359 1.00 84.06 113 LYS A CA 1
ATOM 918 C C . LYS A 1 113 ? 1.325 -14.291 4.863 1.00 84.06 113 LYS A C 1
ATOM 920 O O . LYS A 1 113 ? 2.359 -14.015 4.271 1.00 84.06 113 LYS A O 1
ATOM 925 N N . ILE A 1 114 ? 0.378 -13.407 5.138 1.00 82.31 114 ILE A N 1
ATOM 926 C CA . ILE A 1 114 ? 0.503 -11.978 4.873 1.00 82.31 114 ILE A CA 1
ATOM 927 C C . ILE A 1 114 ? 1.416 -11.380 5.952 1.00 82.31 114 ILE A C 1
ATOM 929 O O . ILE A 1 114 ? 1.130 -11.505 7.143 1.00 82.31 114 ILE A O 1
ATOM 933 N N . LEU A 1 115 ? 2.518 -10.760 5.534 1.00 80.81 115 LEU A N 1
ATOM 934 C CA . LEU A 1 115 ? 3.459 -10.042 6.392 1.00 80.81 115 LEU A CA 1
ATOM 935 C C . LEU A 1 115 ? 2.818 -8.768 6.958 1.00 80.81 115 LEU A C 1
ATOM 937 O O . LEU A 1 115 ? 3.048 -8.402 8.110 1.00 80.81 115 LEU A O 1
ATOM 941 N N . GLY A 1 116 ? 2.009 -8.092 6.142 1.00 71.38 116 GLY A N 1
ATOM 942 C CA . GLY A 1 116 ? 1.323 -6.859 6.490 1.00 71.38 116 GLY A CA 1
ATOM 943 C C . GLY A 1 116 ? 2.276 -5.682 6.655 1.00 71.38 116 GLY A C 1
ATOM 944 O O . GLY A 1 116 ? 1.991 -4.803 7.464 1.00 71.38 116 GLY A O 1
ATOM 945 N N . LYS A 1 117 ? 3.408 -5.644 5.937 1.00 72.81 117 LYS A N 1
ATOM 946 C CA . LYS A 1 117 ? 4.300 -4.469 5.935 1.00 72.81 117 LYS A CA 1
ATOM 947 C C . LYS A 1 117 ? 3.718 -3.357 5.078 1.00 72.81 117 LYS A C 1
ATOM 949 O O . LYS A 1 117 ? 3.668 -2.214 5.534 1.00 72.81 117 LYS A O 1
ATOM 954 N N . CYS A 1 118 ? 3.225 -3.715 3.894 1.00 70.81 118 CYS A N 1
ATOM 955 C CA . CYS A 1 118 ? 2.633 -2.767 2.966 1.00 70.81 118 CYS A CA 1
ATOM 956 C C . CYS A 1 118 ? 1.406 -2.091 3.608 1.00 70.81 118 CYS A C 1
ATOM 958 O O . CYS A 1 118 ? 0.460 -2.752 4.046 1.00 70.81 118 CYS A O 1
ATOM 960 N N . GLU A 1 119 ? 1.404 -0.758 3.669 1.00 68.88 119 GLU A N 1
ATOM 961 C CA . GLU A 1 119 ? 0.326 0.030 4.285 1.00 68.88 119 GLU A CA 1
ATOM 962 C C . GLU A 1 119 ? -1.050 -0.282 3.676 1.00 68.88 119 GLU A C 1
ATOM 964 O O . GLU A 1 119 ? -2.073 -0.325 4.369 1.00 68.88 119 GLU A O 1
ATOM 969 N N . LYS A 1 120 ? -1.071 -0.595 2.380 1.00 67.25 120 LYS A N 1
ATOM 970 C CA . LYS A 1 120 ? -2.294 -0.942 1.662 1.00 67.25 120 LYS A CA 1
ATOM 971 C C . LYS A 1 120 ? -2.845 -2.309 2.063 1.00 67.25 120 LYS A C 1
ATOM 973 O O . LYS A 1 120 ? -4.057 -2.457 2.194 1.00 67.25 120 LYS A O 1
ATOM 978 N N . VAL A 1 121 ? -1.972 -3.272 2.370 1.00 69.75 121 VAL A N 1
ATOM 979 C CA . VAL A 1 121 ? -2.360 -4.583 2.919 1.00 69.75 121 VAL A CA 1
ATOM 980 C C . VAL A 1 121 ? -2.996 -4.431 4.291 1.00 69.75 121 VAL A C 1
ATOM 982 O O . VAL A 1 121 ? -4.026 -5.052 4.563 1.00 69.75 121 VAL A O 1
ATOM 985 N N . LYS A 1 122 ? -2.433 -3.558 5.137 1.00 69.69 122 LYS A N 1
ATOM 986 C CA . LYS A 1 122 ? -3.023 -3.222 6.440 1.00 69.69 122 LYS A CA 1
ATOM 987 C C . LYS A 1 122 ? -4.415 -2.617 6.256 1.00 69.69 122 LYS A C 1
ATOM 989 O O . LYS A 1 122 ? -5.372 -3.102 6.852 1.00 69.69 122 LYS A O 1
ATOM 994 N N . SER A 1 123 ? -4.537 -1.614 5.388 1.00 66.62 123 SER A N 1
ATOM 995 C CA . SER A 1 123 ? -5.795 -0.898 5.143 1.00 66.62 123 SER A CA 1
ATOM 996 C C . SER A 1 123 ? -6.896 -1.796 4.567 1.00 66.62 123 SER A C 1
ATOM 998 O O . SER A 1 123 ? -8.030 -1.771 5.039 1.00 66.62 123 SER A O 1
ATOM 1000 N N . LEU A 1 124 ? -6.575 -2.641 3.586 1.00 67.69 124 LEU A N 1
ATOM 1001 C CA . LEU A 1 124 ? -7.540 -3.560 2.975 1.00 67.69 124 LEU A CA 1
ATOM 1002 C C . LEU A 1 124 ? -7.939 -4.710 3.909 1.00 67.69 124 LEU A C 1
ATOM 1004 O O . LEU A 1 124 ? -9.100 -5.112 3.902 1.00 67.69 124 LEU A O 1
ATOM 1008 N N . SER A 1 125 ? -7.019 -5.215 4.739 1.00 67.12 125 SER A N 1
ATOM 1009 C CA . SER A 1 125 ? -7.355 -6.219 5.762 1.00 67.12 125 SER A CA 1
ATOM 1010 C C . SER A 1 125 ? -8.333 -5.656 6.790 1.00 67.12 125 SER A C 1
ATOM 1012 O O . SER A 1 125 ? -9.273 -6.336 7.195 1.00 67.12 125 SER A O 1
ATOM 1014 N N . VAL A 1 126 ? -8.145 -4.391 7.174 1.00 67.81 126 VAL A N 1
ATOM 1015 C CA . VAL A 1 126 ? -9.075 -3.673 8.046 1.00 67.81 126 VAL A CA 1
ATOM 1016 C C . VAL A 1 126 ? -10.434 -3.515 7.364 1.00 67.81 126 VAL A C 1
ATOM 1018 O O . VAL A 1 126 ? -11.438 -3.885 7.965 1.00 67.81 126 VAL A O 1
ATOM 1021 N N . ARG A 1 127 ? -10.487 -3.060 6.105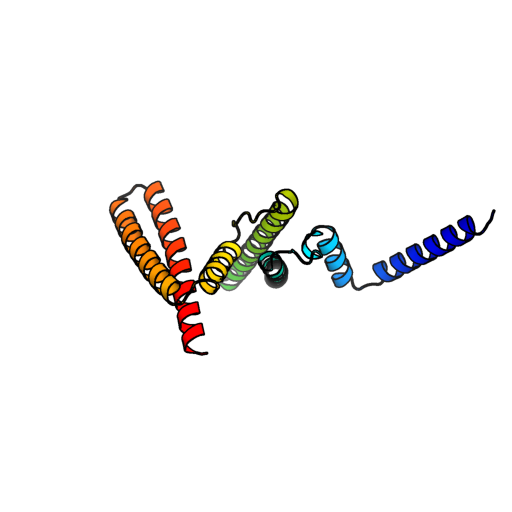 1.00 67.94 127 ARG A N 1
ATOM 1022 C CA . ARG A 1 127 ? -11.757 -2.897 5.376 1.00 67.94 127 ARG A CA 1
ATOM 1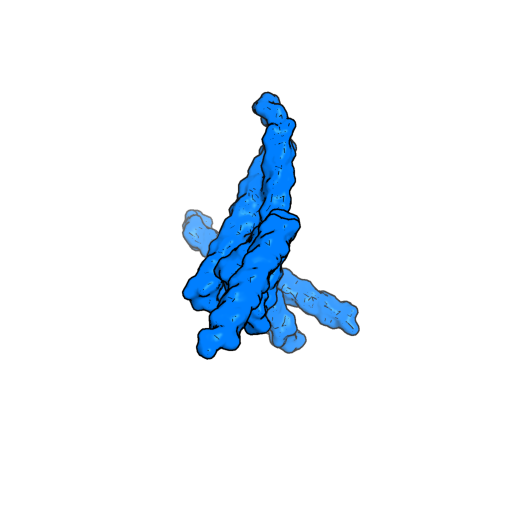023 C C . ARG A 1 127 ? -12.514 -4.222 5.216 1.00 67.94 127 ARG A C 1
ATOM 1025 O O . ARG A 1 127 ? -13.670 -4.284 5.612 1.00 67.94 127 ARG A O 1
ATOM 1032 N N . LYS A 1 128 ? -11.863 -5.303 4.764 1.00 67.19 128 LYS A N 1
ATOM 1033 C CA . LYS A 1 128 ? -12.490 -6.641 4.683 1.00 67.19 128 LYS A CA 1
ATOM 1034 C C . LYS A 1 128 ? -12.960 -7.155 6.048 1.00 67.19 128 LYS A C 1
ATOM 1036 O O . LYS A 1 128 ? -13.982 -7.829 6.144 1.00 67.19 128 LYS A O 1
ATOM 1041 N N . GLY A 1 129 ? -12.216 -6.858 7.114 1.00 68.44 129 GLY A N 1
ATOM 1042 C CA . GLY A 1 129 ? -12.628 -7.187 8.478 1.00 68.44 129 GLY A CA 1
ATOM 1043 C C . GLY A 1 129 ? -13.918 -6.473 8.883 1.00 68.44 129 GLY A C 1
ATOM 1044 O O . GLY A 1 129 ? -14.761 -7.079 9.531 1.00 68.44 129 GLY A O 1
ATOM 1045 N N . VAL A 1 130 ? -14.080 -5.217 8.466 1.00 73.50 130 VAL A N 1
ATOM 1046 C CA . VAL A 1 130 ? -15.256 -4.382 8.741 1.00 73.50 130 VAL A CA 1
ATOM 1047 C C . VAL A 1 130 ? -16.453 -4.764 7.863 1.00 73.50 130 VAL A C 1
ATOM 1049 O O . VAL A 1 130 ? -17.560 -4.853 8.382 1.00 73.50 130 VAL A O 1
ATOM 1052 N N . GLU A 1 131 ? -16.248 -5.049 6.575 1.00 71.31 131 GLU A N 1
ATOM 1053 C CA . GLU A 1 131 ? -17.304 -5.482 5.639 1.00 71.31 131 GLU A CA 1
ATOM 1054 C C . GLU A 1 131 ? -18.052 -6.727 6.148 1.00 71.31 131 GLU A C 1
ATOM 1056 O O . GLU A 1 131 ? -19.270 -6.823 6.015 1.00 71.31 131 GLU A O 1
ATOM 1061 N N . ASN A 1 132 ? -17.340 -7.655 6.798 1.00 76.62 132 ASN A N 1
ATOM 1062 C CA . ASN A 1 132 ? -17.920 -8.881 7.355 1.00 76.62 132 ASN A CA 1
ATOM 1063 C C . ASN A 1 132 ? -18.674 -8.682 8.684 1.00 76.62 132 ASN A C 1
ATOM 1065 O O . ASN A 1 132 ? -19.290 -9.626 9.181 1.00 76.62 132 ASN A O 1
ATOM 1069 N N . LEU A 1 133 ? -18.617 -7.496 9.299 1.00 83.62 133 LEU A N 1
ATOM 1070 C CA . LEU A 1 133 ? -19.310 -7.236 10.560 1.00 83.62 133 LEU A CA 1
ATOM 1071 C C . LEU A 1 133 ? -20.809 -7.001 10.335 1.00 83.62 133 LEU A C 1
ATOM 1073 O O . LEU A 1 133 ? -21.231 -6.350 9.374 1.00 83.62 133 LEU A O 1
ATOM 1077 N N . SER A 1 134 ? -21.622 -7.481 11.279 1.00 84.25 134 SER A N 1
ATOM 1078 C CA . SER A 1 134 ? -23.041 -7.120 11.359 1.00 84.25 134 SER A CA 1
ATOM 1079 C C . SER A 1 134 ? -23.201 -5.621 11.649 1.00 84.25 134 SER A C 1
ATOM 1081 O O . SER A 1 134 ? -22.288 -4.997 12.189 1.00 84.25 134 SER A O 1
ATOM 1083 N N . ASP A 1 135 ? -24.359 -5.027 11.347 1.00 81.25 135 ASP A N 1
ATOM 1084 C CA . ASP A 1 135 ? -24.609 -3.598 11.621 1.00 81.25 135 ASP A CA 1
ATOM 1085 C C . ASP A 1 135 ? -24.393 -3.238 13.102 1.00 81.25 135 ASP A C 1
ATOM 1087 O O . ASP A 1 135 ? -23.833 -2.191 13.439 1.00 81.25 135 ASP A O 1
ATOM 1091 N N . ILE A 1 136 ? -24.772 -4.152 13.999 1.00 84.88 136 ILE A N 1
ATOM 1092 C CA . ILE A 1 136 ? -24.578 -4.002 15.444 1.00 84.88 136 ILE A CA 1
ATOM 1093 C C . ILE A 1 136 ? -23.085 -4.030 15.791 1.00 84.88 136 ILE A C 1
ATOM 1095 O O . ILE A 1 136 ? -22.615 -3.225 16.602 1.00 84.88 136 ILE A O 1
ATOM 1099 N N . ASP A 1 137 ? -22.322 -4.945 15.196 1.00 85.31 137 ASP A N 1
ATOM 1100 C CA . ASP A 1 137 ? -20.900 -5.097 15.504 1.00 85.31 137 ASP A CA 1
ATOM 1101 C C . ASP A 1 137 ? -20.039 -4.013 14.847 1.00 85.31 137 ASP A C 1
ATOM 1103 O O . ASP A 1 137 ? -19.049 -3.596 15.447 1.00 85.31 137 ASP A O 1
ATOM 1107 N N . ILE A 1 138 ? -20.459 -3.463 13.704 1.00 86.00 138 ILE A N 1
ATOM 1108 C CA . ILE A 1 138 ? -19.876 -2.255 13.105 1.00 86.00 138 ILE A CA 1
ATOM 1109 C C . ILE A 1 138 ? -19.973 -1.071 14.066 1.00 86.00 138 ILE A C 1
ATOM 1111 O O . ILE A 1 138 ? -18.979 -0.382 14.307 1.00 86.00 138 ILE A O 1
ATOM 1115 N N . GLN A 1 139 ? -21.137 -0.851 14.682 1.00 86.31 139 GLN A N 1
ATOM 1116 C CA . GLN A 1 139 ? -21.310 0.265 15.610 1.00 86.31 139 GLN A CA 1
ATOM 1117 C C . GLN A 1 139 ? -20.493 0.069 16.899 1.00 86.31 139 GLN A C 1
ATOM 1119 O O . GLN A 1 139 ? -19.917 1.026 17.429 1.00 86.31 139 GLN A O 1
ATOM 1124 N N . LYS A 1 140 ? -20.380 -1.174 17.393 1.00 89.38 140 LYS A N 1
ATOM 1125 C CA . LYS A 1 140 ? -19.478 -1.512 18.509 1.00 89.38 140 LYS A CA 1
ATOM 1126 C C . LYS A 1 140 ? -18.013 -1.279 18.139 1.00 89.38 140 LYS A C 1
ATOM 1128 O O . LYS A 1 140 ? -17.275 -0.709 18.944 1.00 89.38 140 LYS A O 1
ATOM 1133 N N . ALA A 1 141 ? -17.597 -1.686 16.941 1.00 87.00 141 ALA A N 1
ATOM 1134 C CA . ALA A 1 141 ? -16.243 -1.481 16.439 1.00 87.00 141 ALA A CA 1
ATOM 1135 C C . ALA A 1 141 ? -15.915 0.013 16.304 1.00 87.00 141 ALA A C 1
ATOM 1137 O O . ALA A 1 141 ? -14.837 0.431 16.727 1.00 87.00 141 ALA A O 1
ATOM 1138 N N . LEU A 1 142 ? -16.860 0.836 15.830 1.00 89.88 142 LEU A N 1
ATOM 1139 C CA . LEU A 1 142 ? -16.701 2.292 15.754 1.00 89.88 142 LEU A CA 1
ATOM 1140 C C . LEU A 1 142 ? -16.467 2.906 17.139 1.00 89.88 142 LEU A C 1
ATOM 1142 O O . LEU A 1 142 ? -15.534 3.686 17.338 1.00 89.88 142 LEU A O 1
ATOM 1146 N N . ASN A 1 143 ? -17.285 2.522 18.120 1.00 90.75 143 ASN A N 1
ATOM 1147 C CA . ASN A 1 143 ? -17.140 2.998 19.495 1.00 90.75 143 ASN A CA 1
ATOM 1148 C C . ASN A 1 143 ? -15.804 2.548 20.109 1.00 90.75 143 ASN A C 1
ATOM 1150 O O . ASN A 1 143 ? -15.147 3.322 20.807 1.00 90.75 143 ASN A O 1
ATOM 1154 N N . ASN A 1 144 ? -15.364 1.323 19.811 1.00 90.88 144 ASN A N 1
ATOM 1155 C CA . ASN A 1 144 ? -14.073 0.800 20.250 1.00 90.88 144 ASN A CA 1
ATOM 1156 C C . ASN A 1 144 ? -12.894 1.573 19.631 1.00 90.88 144 ASN A C 1
ATOM 1158 O O . ASN A 1 144 ? -11.970 1.951 20.355 1.00 90.88 144 ASN A O 1
ATOM 1162 N N . ALA A 1 145 ? -12.945 1.861 18.327 1.00 89.75 145 ALA A N 1
ATOM 1163 C CA . ALA A 1 145 ? -11.928 2.645 17.631 1.00 89.75 145 ALA A CA 1
ATOM 1164 C C . ALA A 1 145 ? -11.823 4.064 18.214 1.00 89.75 145 ALA A C 1
ATOM 1166 O O . ALA A 1 145 ? -10.729 4.504 18.570 1.00 89.75 145 ALA A O 1
ATOM 1167 N N . ARG A 1 146 ? -12.962 4.738 18.435 1.00 91.19 146 ARG A N 1
ATOM 1168 C CA . ARG A 1 146 ? -13.020 6.067 19.073 1.00 91.19 146 ARG A CA 1
ATOM 1169 C C . ARG A 1 146 ? -12.445 6.060 20.490 1.00 91.19 146 ARG A C 1
ATOM 1171 O O . ARG A 1 146 ? -11.648 6.932 20.841 1.00 91.19 146 ARG A O 1
ATOM 1178 N N . ALA A 1 147 ? -12.790 5.054 21.293 1.00 92.00 147 ALA A N 1
ATOM 1179 C CA . ALA A 1 147 ? -12.262 4.911 22.647 1.00 92.00 147 ALA A CA 1
ATOM 1180 C C . ALA A 1 147 ? -10.742 4.677 22.653 1.00 92.00 147 ALA A C 1
ATOM 1182 O O . ALA A 1 147 ? -10.027 5.259 23.470 1.00 92.00 147 ALA A O 1
ATOM 1183 N N . ASN A 1 148 ? -10.225 3.852 21.738 1.00 90.50 148 ASN A N 1
ATOM 1184 C CA . ASN A 1 148 ? -8.788 3.627 21.605 1.00 90.50 148 ASN A CA 1
ATOM 1185 C C . ASN A 1 148 ? -8.043 4.864 21.093 1.00 90.50 148 ASN A C 1
ATOM 1187 O O . ASN A 1 148 ? -6.938 5.127 21.567 1.00 90.50 148 ASN A O 1
ATOM 1191 N N . LEU A 1 149 ? -8.631 5.648 20.188 1.00 91.00 149 LEU A N 1
ATOM 1192 C CA . LEU A 1 149 ? -8.044 6.916 19.752 1.00 91.00 149 LEU A CA 1
ATOM 1193 C C . LEU A 1 149 ? -7.913 7.899 20.901 1.00 91.00 149 LEU A C 1
ATOM 1195 O O . LEU A 1 149 ? -6.827 8.422 21.123 1.00 91.00 149 LEU A O 1
ATOM 1199 N N . SER A 1 150 ? -8.983 8.093 21.670 1.00 91.62 150 SER A N 1
ATOM 1200 C CA . SER A 1 150 ? -8.953 8.960 22.849 1.00 91.62 150 SER A CA 1
ATOM 1201 C C . SER A 1 150 ? -7.869 8.517 23.841 1.00 91.62 150 SER A C 1
ATOM 1203 O O . SER A 1 150 ? -7.034 9.324 24.248 1.00 91.62 150 SER A O 1
ATOM 1205 N N . LYS A 1 151 ? -7.796 7.214 24.147 1.00 92.06 151 LYS A N 1
ATOM 1206 C CA . LYS A 1 151 ? -6.774 6.660 25.049 1.00 92.06 151 LYS A CA 1
ATOM 1207 C C . LYS A 1 151 ? -5.349 6.860 24.533 1.00 92.06 151 LYS A C 1
ATOM 1209 O O . LYS A 1 151 ? -4.470 7.194 25.320 1.00 92.06 151 LYS A O 1
ATOM 1214 N N . ASN A 1 152 ? -5.089 6.628 23.246 1.00 89.38 152 ASN A N 1
ATOM 1215 C CA . ASN A 1 152 ? -3.735 6.757 22.698 1.00 89.38 152 ASN A CA 1
ATOM 1216 C C . ASN A 1 152 ? -3.327 8.222 22.481 1.00 89.38 152 ASN A C 1
ATOM 1218 O O . ASN A 1 152 ? -2.155 8.530 22.668 1.00 89.38 152 ASN A O 1
ATOM 1222 N N . LYS A 1 153 ? -4.275 9.129 22.201 1.00 91.12 153 LYS A N 1
ATOM 1223 C CA . LYS A 1 153 ? -4.035 10.583 22.212 1.00 91.12 153 LYS A CA 1
ATOM 1224 C C . LYS A 1 153 ? -3.643 11.069 23.610 1.00 91.12 153 LYS A C 1
ATOM 1226 O O . LYS A 1 153 ? -2.610 11.710 23.746 1.00 91.12 153 LYS A O 1
ATOM 1231 N N . ALA A 1 154 ? -4.351 10.636 24.654 1.00 91.75 154 ALA A N 1
ATOM 1232 C CA . ALA A 1 154 ? -3.963 10.942 26.035 1.00 91.75 154 ALA A CA 1
ATOM 1233 C C . ALA A 1 154 ? -2.580 10.366 26.403 1.00 91.75 154 ALA A C 1
ATOM 1235 O O . ALA A 1 154 ? -1.785 11.025 27.067 1.00 91.75 154 ALA A O 1
ATOM 1236 N N . LYS A 1 155 ? -2.249 9.149 25.945 1.00 89.06 155 LYS A N 1
ATOM 1237 C CA . LYS A 1 155 ? -0.904 8.569 26.135 1.00 89.06 155 LYS A CA 1
ATOM 1238 C C . LYS A 1 155 ? 0.188 9.343 25.400 1.00 89.06 155 LYS A C 1
ATOM 1240 O O . LYS A 1 155 ? 1.305 9.396 25.901 1.00 89.06 155 LYS A O 1
ATOM 1245 N N . LEU A 1 156 ? -0.117 9.904 24.229 1.00 89.12 156 LEU A N 1
ATOM 1246 C CA . LEU A 1 156 ? 0.812 10.747 23.480 1.00 89.12 156 LEU A CA 1
ATOM 1247 C C . LEU A 1 156 ? 1.107 12.043 24.246 1.00 89.12 156 LEU A C 1
ATOM 1249 O O . LEU A 1 156 ? 2.269 12.411 24.373 1.00 89.12 156 LEU A O 1
ATOM 1253 N N . GLU A 1 157 ? 0.081 12.680 24.814 1.00 88.62 157 GLU A N 1
ATOM 1254 C CA . GLU A 1 157 ? 0.237 13.869 25.667 1.00 88.62 157 GLU A CA 1
ATOM 1255 C C . GLU A 1 157 ? 1.028 13.553 26.947 1.00 88.62 157 GLU A C 1
ATOM 1257 O O . GLU A 1 157 ? 1.908 14.310 27.348 1.00 88.62 157 GLU A O 1
ATOM 1262 N N . GLN A 1 158 ? 0.778 12.392 27.559 1.00 89.12 158 GLN A N 1
ATOM 1263 C CA . GLN A 1 158 ? 1.491 11.930 28.757 1.00 89.12 158 GLN A CA 1
ATOM 1264 C C . GLN A 1 158 ? 2.923 11.445 28.482 1.00 89.12 158 GLN A C 1
ATOM 1266 O O . GLN A 1 158 ? 3.683 11.234 29.427 1.00 89.12 158 GLN A O 1
ATOM 1271 N N . ALA A 1 159 ? 3.311 11.242 27.219 1.00 83.88 159 ALA A N 1
ATOM 1272 C CA . ALA A 1 159 ? 4.633 10.725 26.869 1.00 83.88 159 ALA A CA 1
ATOM 1273 C C . ALA A 1 159 ? 5.772 11.732 27.128 1.00 83.88 159 ALA A C 1
ATOM 1275 O O . ALA A 1 159 ? 6.934 11.326 27.125 1.00 83.88 159 ALA A O 1
ATOM 1276 N N . GLY A 1 160 ? 5.471 13.011 27.392 1.00 81.69 160 GLY A N 1
ATOM 1277 C CA . GLY A 1 160 ? 6.481 14.019 27.736 1.00 81.69 160 GLY A CA 1
ATOM 1278 C C . GLY A 1 160 ? 7.496 14.197 26.609 1.00 81.69 160 GLY A C 1
ATOM 1279 O O . GLY A 1 160 ? 7.090 14.542 25.510 1.00 81.69 160 GLY A O 1
ATOM 1280 N N . ASP A 1 161 ? 8.780 13.914 26.856 1.00 84.94 161 ASP A N 1
ATOM 1281 C CA . ASP A 1 161 ? 9.865 13.911 25.851 1.00 84.94 161 ASP A CA 1
ATOM 1282 C C . ASP A 1 161 ? 10.398 12.511 25.508 1.00 84.94 161 ASP A C 1
ATOM 1284 O O . ASP A 1 161 ? 11.384 12.364 24.789 1.00 84.94 161 ASP A O 1
ATOM 1288 N N . ASP A 1 162 ? 9.729 11.454 25.972 1.00 88.25 162 ASP A N 1
ATOM 1289 C CA . ASP A 1 162 ? 10.108 10.080 25.648 1.00 88.25 162 ASP A CA 1
ATOM 1290 C C . ASP A 1 162 ? 9.717 9.755 24.196 1.00 88.25 162 ASP A C 1
ATOM 1292 O O . ASP A 1 162 ? 8.579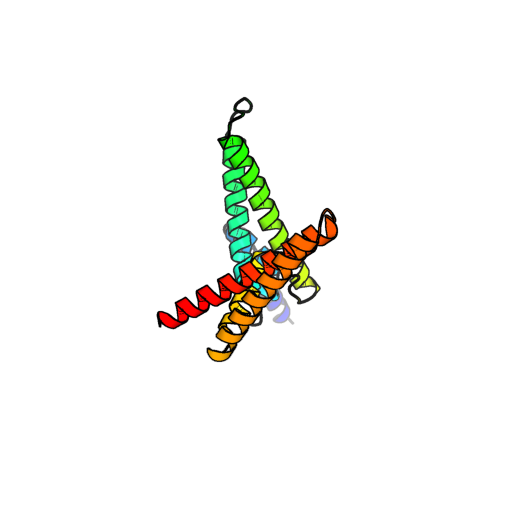 9.373 23.898 1.00 88.25 162 ASP A O 1
ATOM 1296 N N . GLU A 1 163 ? 10.669 9.919 23.273 1.00 85.50 163 GLU A N 1
ATOM 1297 C CA . GLU A 1 163 ? 10.453 9.694 21.839 1.00 85.50 163 GLU A CA 1
ATOM 1298 C C . GLU A 1 163 ? 9.951 8.285 21.519 1.00 85.50 163 GLU A C 1
ATOM 1300 O O . GLU A 1 163 ? 9.104 8.110 20.642 1.00 85.50 163 GLU A O 1
ATOM 1305 N N . LYS A 1 164 ? 10.402 7.266 22.258 1.00 85.69 164 LYS A N 1
ATOM 1306 C CA . LYS A 1 164 ? 9.971 5.884 22.025 1.00 85.69 164 LYS A CA 1
ATOM 1307 C C . LYS A 1 164 ? 8.496 5.704 22.379 1.00 85.69 164 LYS A C 1
ATOM 1309 O O . LYS A 1 164 ? 7.761 5.029 21.651 1.00 85.69 164 LYS A O 1
ATOM 1314 N N . LYS A 1 165 ? 8.036 6.322 23.471 1.00 84.88 165 LYS A N 1
ATOM 1315 C CA . LYS A 1 165 ? 6.611 6.336 23.837 1.00 84.88 165 LYS A CA 1
ATOM 1316 C C . LYS A 1 165 ? 5.783 7.174 22.866 1.00 84.88 165 LYS A C 1
ATOM 1318 O O . LYS A 1 165 ? 4.705 6.716 22.487 1.00 84.88 165 LYS A O 1
ATOM 1323 N N . LYS A 1 166 ? 6.289 8.326 22.406 1.00 84.88 166 LYS A N 1
ATOM 1324 C CA . LYS A 1 166 ? 5.634 9.143 21.368 1.00 84.88 166 LYS A CA 1
ATOM 1325 C C . LYS A 1 166 ? 5.449 8.361 20.072 1.00 84.88 166 LYS A C 1
ATOM 1327 O O . LYS A 1 166 ? 4.330 8.280 19.577 1.00 84.88 166 LYS A O 1
ATOM 1332 N N . ALA A 1 167 ? 6.505 7.728 19.564 1.00 84.50 167 ALA A N 1
ATOM 1333 C CA . ALA A 1 167 ? 6.459 6.953 18.325 1.00 84.50 167 ALA A CA 1
ATOM 1334 C C . ALA A 1 167 ? 5.464 5.785 18.420 1.00 84.50 167 ALA A C 1
ATOM 1336 O O . ALA A 1 167 ? 4.660 5.566 17.515 1.00 84.50 167 ALA A O 1
ATOM 1337 N N . SER A 1 168 ? 5.461 5.074 19.552 1.00 82.56 168 SER A N 1
ATOM 1338 C CA . SER A 1 168 ? 4.506 3.990 19.812 1.00 82.56 168 SER A CA 1
ATOM 1339 C C . SER A 1 168 ? 3.056 4.491 19.873 1.00 82.56 168 SER A C 1
ATOM 1341 O O . SER A 1 168 ? 2.166 3.906 19.252 1.00 82.56 168 SER A O 1
ATOM 1343 N N . ALA A 1 169 ? 2.808 5.605 20.570 1.00 85.38 169 ALA A N 1
ATOM 1344 C CA . ALA A 1 169 ? 1.481 6.207 20.652 1.00 85.38 169 ALA A CA 1
ATOM 1345 C C . ALA A 1 169 ? 0.997 6.722 19.285 1.00 85.38 169 ALA A C 1
ATOM 1347 O O . ALA A 1 169 ? -0.149 6.465 18.922 1.00 85.38 169 ALA A O 1
ATOM 1348 N N . LEU A 1 170 ? 1.867 7.363 18.498 1.00 85.62 170 LEU A N 1
ATOM 1349 C CA . LEU A 1 170 ? 1.570 7.826 17.138 1.00 85.62 170 LEU A CA 1
ATOM 1350 C C . LEU A 1 170 ? 1.225 6.670 16.195 1.00 85.62 170 LEU A C 1
ATOM 1352 O O . LEU A 1 170 ? 0.218 6.741 15.495 1.00 85.62 170 LEU A O 1
ATOM 1356 N N . ALA A 1 171 ? 1.992 5.577 16.225 1.00 83.56 171 ALA A N 1
ATOM 1357 C CA . ALA A 1 171 ? 1.706 4.395 15.412 1.00 83.56 171 ALA A CA 1
ATOM 1358 C C . ALA A 1 171 ? 0.340 3.773 15.759 1.00 83.56 171 ALA A C 1
ATOM 1360 O O . ALA A 1 171 ? -0.409 3.347 14.876 1.00 83.56 171 ALA A O 1
ATOM 1361 N N . LEU A 1 172 ? -0.016 3.742 17.050 1.00 85.31 172 LEU A N 1
ATOM 1362 C CA . LEU A 1 172 ? -1.331 3.280 17.494 1.00 85.31 172 LEU A CA 1
ATOM 1363 C C . LEU A 1 172 ? -2.448 4.239 17.074 1.00 85.31 172 LEU A C 1
ATOM 1365 O O . LEU A 1 172 ? -3.504 3.769 16.658 1.00 85.31 172 LEU A O 1
ATOM 1369 N N . ILE A 1 173 ? -2.228 5.553 17.153 1.00 88.75 173 ILE A N 1
ATOM 1370 C CA . ILE A 1 173 ? -3.185 6.557 16.671 1.00 88.75 173 ILE A CA 1
ATOM 1371 C C . ILE A 1 173 ? -3.438 6.349 15.179 1.00 88.75 173 ILE A C 1
ATOM 1373 O O . ILE A 1 173 ? -4.585 6.117 14.815 1.00 88.75 173 ILE A O 1
ATOM 1377 N N . GLN A 1 174 ? -2.394 6.298 14.347 1.00 84.44 174 GLN A N 1
ATOM 1378 C CA . GLN A 1 174 ? -2.535 6.054 12.908 1.00 84.44 174 GLN A CA 1
ATOM 1379 C C . GLN A 1 174 ? -3.316 4.767 12.619 1.00 84.44 174 GLN A C 1
ATOM 1381 O O . GLN A 1 174 ? -4.259 4.778 11.833 1.00 84.44 174 GLN A O 1
ATOM 1386 N N . LYS A 1 175 ? -2.999 3.662 13.310 1.00 85.19 175 LYS A N 1
ATOM 1387 C CA . LYS A 1 175 ? -3.738 2.398 13.160 1.00 85.19 175 LYS A CA 1
ATOM 1388 C C . LYS A 1 175 ? -5.238 2.576 13.417 1.00 85.19 175 LYS A C 1
ATOM 1390 O O . LYS A 1 175 ? -6.060 2.070 12.648 1.00 85.19 175 LYS A O 1
ATOM 1395 N N . TRP A 1 176 ? -5.605 3.241 14.512 1.00 88.75 176 TRP A N 1
ATOM 1396 C CA . TRP A 1 176 ? -7.007 3.414 14.887 1.00 88.75 176 TRP A CA 1
ATOM 1397 C C . TRP A 1 176 ? -7.723 4.487 14.058 1.00 88.75 176 TRP A C 1
ATOM 1399 O O . TRP A 1 176 ? -8.921 4.339 13.841 1.00 88.75 176 TRP A O 1
ATOM 1409 N N . GLU A 1 177 ? -7.021 5.494 13.531 1.00 87.50 177 GLU A N 1
ATOM 1410 C CA . GLU A 1 177 ? -7.573 6.467 12.575 1.00 87.50 177 GLU A CA 1
ATOM 1411 C C . GLU A 1 177 ? -7.918 5.785 11.249 1.00 87.50 177 GLU A C 1
ATOM 1413 O O . GLU A 1 177 ? -9.048 5.905 10.774 1.00 87.50 177 GLU A O 1
ATOM 1418 N N . THR A 1 178 ? -7.007 4.972 10.705 1.00 82.31 178 THR A N 1
ATOM 1419 C CA . THR A 1 178 ? -7.275 4.168 9.502 1.00 82.31 178 THR A CA 1
ATOM 1420 C C . THR A 1 178 ? -8.435 3.196 9.728 1.00 82.31 178 THR A C 1
ATOM 1422 O O . THR A 1 178 ? -9.285 3.026 8.856 1.00 82.31 178 THR A O 1
ATOM 1425 N N . THR A 1 179 ? -8.518 2.597 10.922 1.00 83.88 179 THR A N 1
ATOM 1426 C CA . THR A 1 179 ? -9.625 1.700 11.294 1.00 83.88 179 THR A CA 1
ATOM 1427 C C . THR A 1 179 ? -10.955 2.438 11.398 1.00 83.88 179 THR A C 1
ATOM 1429 O O . THR A 1 179 ? -11.945 1.973 10.841 1.00 83.88 179 THR A O 1
ATOM 1432 N N . GLN A 1 180 ? -10.993 3.598 12.058 1.00 87.50 180 GLN A N 1
ATOM 1433 C CA . GLN A 1 180 ? -12.202 4.415 12.154 1.00 87.50 180 GLN A CA 1
ATOM 1434 C C . GLN A 1 180 ? -12.692 4.830 10.766 1.00 87.50 180 GLN A C 1
ATOM 1436 O O . GLN A 1 180 ? -13.874 4.667 10.475 1.00 87.50 180 GLN A O 1
ATOM 1441 N N . LYS A 1 181 ? -11.788 5.304 9.903 1.00 87.75 181 LYS A N 1
ATOM 1442 C CA . LYS A 1 181 ? -12.130 5.731 8.545 1.00 87.75 181 LYS A CA 1
ATOM 1443 C C . LYS A 1 181 ? -12.736 4.592 7.723 1.00 87.75 181 LYS A C 1
ATOM 1445 O O . LYS A 1 181 ? -13.763 4.791 7.088 1.00 87.75 181 LYS A O 1
ATOM 1450 N N . ALA A 1 182 ? -12.153 3.393 7.782 1.00 83.88 182 ALA A N 1
ATOM 1451 C CA . ALA A 1 182 ? -12.700 2.223 7.095 1.00 83.88 182 ALA A CA 1
ATOM 1452 C C . ALA A 1 182 ? -14.106 1.841 7.603 1.00 83.88 182 ALA A C 1
ATOM 1454 O O . ALA A 1 182 ? -14.964 1.478 6.804 1.00 83.88 182 ALA A O 1
ATOM 1455 N N . ILE A 1 183 ? -14.355 1.954 8.916 1.00 87.12 183 ILE A N 1
ATOM 1456 C CA . ILE A 1 183 ? -15.679 1.711 9.514 1.00 87.12 183 ILE A CA 1
ATOM 1457 C C . ILE A 1 183 ? -16.699 2.760 9.062 1.00 87.12 183 ILE A C 1
ATOM 1459 O O . ILE A 1 183 ? -17.823 2.409 8.714 1.00 87.12 183 ILE A O 1
ATOM 1463 N N . GLU A 1 184 ? -16.323 4.037 9.047 1.00 88.88 184 GLU A N 1
ATOM 1464 C CA . GLU A 1 184 ? -17.206 5.126 8.614 1.00 88.88 184 GLU A CA 1
ATOM 1465 C C . GLU A 1 184 ? -17.540 5.036 7.115 1.00 88.88 184 GLU A C 1
ATOM 1467 O O . GLU A 1 184 ? -18.699 5.217 6.743 1.00 88.88 184 GLU A O 1
ATOM 1472 N N . GLU A 1 185 ? -16.568 4.677 6.269 1.00 87.50 185 GLU A N 1
ATOM 1473 C CA . GLU A 1 185 ? -16.790 4.415 4.839 1.00 87.50 185 GLU A CA 1
ATOM 1474 C C . GLU A 1 185 ? -17.777 3.259 4.607 1.00 87.50 185 GLU A C 1
ATOM 1476 O O . GLU A 1 185 ? -18.672 3.386 3.771 1.00 87.50 185 GLU A O 1
ATOM 1481 N N . GLU A 1 186 ? -17.664 2.163 5.367 1.00 85.44 186 GLU A N 1
ATOM 1482 C CA . GLU A 1 186 ? -18.585 1.022 5.265 1.00 85.44 186 GLU A CA 1
ATOM 1483 C C . GLU A 1 186 ? -19.999 1.373 5.756 1.00 85.44 186 GLU A C 1
ATOM 1485 O O . GLU A 1 186 ? -20.986 1.025 5.107 1.00 85.44 186 GLU A O 1
ATOM 1490 N N . ILE A 1 187 ? -20.127 2.119 6.861 1.00 86.75 187 ILE A N 1
ATOM 1491 C CA . ILE A 1 187 ? -21.431 2.604 7.347 1.00 86.75 187 ILE A CA 1
ATOM 1492 C C . ILE A 1 187 ? -22.121 3.456 6.275 1.00 86.75 187 ILE A C 1
ATOM 1494 O O . ILE A 1 187 ? -23.312 3.280 6.015 1.00 86.75 187 ILE A O 1
ATOM 1498 N N . GLU A 1 188 ? -21.394 4.375 5.639 1.00 87.62 188 GLU A N 1
ATOM 1499 C CA . GLU A 1 188 ? -21.940 5.206 4.563 1.00 87.62 188 GLU A CA 1
ATOM 1500 C C . GLU A 1 188 ? -22.286 4.394 3.309 1.00 87.62 188 GLU A C 1
ATOM 1502 O O . GLU A 1 188 ? -23.294 4.678 2.660 1.00 87.62 188 GLU A O 1
ATOM 1507 N N . ALA A 1 189 ? -21.510 3.359 2.974 1.00 85.00 189 ALA A N 1
ATOM 1508 C CA . ALA A 1 189 ? -21.833 2.450 1.875 1.00 85.00 189 ALA A CA 1
ATOM 1509 C C . ALA A 1 189 ? -23.141 1.679 2.128 1.00 85.00 189 ALA A C 1
ATOM 1511 O O . ALA A 1 189 ? -23.945 1.526 1.207 1.00 85.00 189 ALA A O 1
ATOM 1512 N N . ARG A 1 190 ? -23.396 1.253 3.374 1.00 84.50 190 ARG A N 1
ATOM 1513 C CA . ARG A 1 190 ? -24.641 0.565 3.764 1.00 84.50 190 ARG A CA 1
ATOM 1514 C C . ARG A 1 190 ? -25.866 1.471 3.734 1.00 84.50 190 ARG A C 1
ATOM 1516 O O . ARG A 1 190 ? -26.926 1.010 3.345 1.00 84.50 190 ARG A O 1
ATOM 1523 N N . LYS A 1 191 ? -25.728 2.756 4.078 1.00 82.81 191 LYS A N 1
ATOM 1524 C CA . LYS A 1 191 ? -26.831 3.737 3.997 1.00 82.81 191 LYS A CA 1
ATOM 1525 C C . LYS A 1 191 ? -27.262 4.071 2.565 1.00 82.81 191 LYS A C 1
ATOM 1527 O O . LYS A 1 191 ? -28.347 4.608 2.375 1.00 82.81 191 LYS A O 1
ATOM 1532 N N . LYS A 1 192 ? -26.384 3.842 1.583 1.00 76.00 192 LYS A N 1
ATOM 1533 C CA . LYS A 1 192 ? -26.625 4.123 0.157 1.00 76.00 192 LYS A CA 1
ATOM 1534 C C . LYS A 1 192 ? -27.196 2.927 -0.614 1.00 76.00 192 LYS A C 1
ATOM 1536 O O . LYS A 1 192 ? -27.496 3.088 -1.796 1.00 76.00 192 LYS A O 1
ATOM 1541 N N . LYS A 1 193 ? -27.292 1.755 0.019 1.00 60.09 193 LYS A N 1
ATOM 1542 C CA . LYS A 1 193 ? -28.006 0.579 -0.497 1.00 60.09 193 LYS A CA 1
ATOM 1543 C C . LYS A 1 193 ? -29.466 0.624 -0.069 1.00 60.09 193 LYS A C 1
ATOM 1545 O O . LYS A 1 193 ? -30.291 0.150 -0.875 1.00 60.09 193 LYS A O 1
#

Radius of gyration: 24.57 Å; chains: 1; bounding box: 49×74×62 Å

Foldseek 3Di:
DPPVVVVVVVVVVVVVVVVVVLVPPDVVVNVVVVVCVVLVLVVDPPNDVLLVVLVVLLVVLVVQLVVLVVVLVPDDPPDPDPSNVVSVVSNVVSVVLSVQSVVQSVCCSVPVDGPCPRVSSLLVVLLVVLLPDDPVVLVVQLVVLVVQLVVLVVQCVVCPPVVVSNVVSVVSNVSSVSNNVSSVVSVVVVVVD

Organism: NCBI:txid47678

Sequence (193 aa):
MDENADRVEELEEELDQAEKRYKAAPETVTKMIRFREKFTFLNSPDCPDILKILVSDMFTAYGKYKEAFARLEATPDDVSSLSTAQEAQAVVENFIANRDMWDELEYYRENGKILGKCEKVKSLSVRKGVENLSDIDIQKALNNARANLSKNKAKLEQAGDDEKKKASALALIQKWETTQKAIEEEIEARKKK

pLDDT: mean 81.53, std 9.17, range [54.41, 92.06]